Protein 1CT5 (pdb70)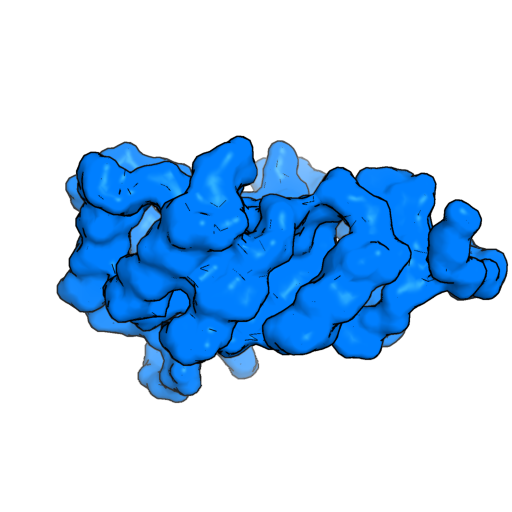

Secondary structure (DSSP, 8-state):
------HHHHHHHHHHHHHHHHHHHHHHHT---EEEEE-TTS-HHHHHHHHHHT--EEEE--HHHHHHHHHHS-TT-EEEE-S---GGGHHHHHH-TTEEEEEEE-SHHHHHHHHHHHHHH-TTSPPEEEEE-B--SSS--SSSB--HHHHHHHHHHHHSTT--SEEEEE-------HHHHHHHHHHHHHHHHH---PBP----SHHHHHHTT-SEEEESHHHH-

Organism: Saccharomyces cerevisiae (strain ATCC 204508 / S288c) (NCBI:txid559292)

Radius of gyration: 17.44 Å; Cα contacts (8 Å, |Δi|>4): 406; chains: 1; bounding box: 43×44×43 Å

CATH classification: 3.20.20.10

Foldseek 3Di:
DADDDDVVLLVQLVVLVVVVVVLCVVLLVVQVFAEAAEQEPNDLRSVRSVVVVPDAHYEYADLVVVLVSCVRHDVSRQYEHEYDDDLVCLLSLLQRQNPQEYEFAAAQSSLVSNQVSVCVRPVPGAAHEYAHEAELAVDDDPGHYDDPVGVLVNVVVQPDPSRPRHHYAAYYPCPPVSSLVSRVVVQVVNCVVPVDNHAAEAVVCNSVNSNSRHRYYYDYPSNSD

GO terms:
  GO:0030170 pyridoxal phosphate binding (F, IDA)
  GO:0042816 vitamin B6 metabolic process (P, IMP)
  GO:0005634 nucleus (C, EXP)
  GO:0005737 cytoplasm (C, EXP)

Structure (mmCIF, N/CA/C/O backbone):
data_1CT5
#
_entry.id   1CT5
#
_cell.length_a   49.052
_cell.length_b   65.823
_cell.length_c   93.052
_cell.angle_alpha   90.00
_cell.angle_beta   90.00
_cell.angle_gamma   90.00
#
_symmetry.space_group_name_H-M   'P 21 21 21'
#
loop_
_entity.id
_entity.type
_entity.pdbx_description
1 polymer 'PROTEIN (YEAST HYPOTHETICAL PROTEIN, SELENOMET)'
2 non-polymer "PYRIDOXAL-5'-PHOSPHATE"
3 water water
#
loop_
_atom_site.group_PDB
_atom_site.id
_atom_site.type_symbol
_atom_site.label_atom_id
_atom_site.label_alt_id
_atom_site.label_comp_id
_atom_site.label_asym_id
_atom_site.label_entity_id
_atom_site.label_seq_id
_atom_site.pdbx_PDB_ins_code
_atom_site.Cartn_x
_atom_site.Cartn_y
_atom_site.Cartn_z
_atom_site.occupancy
_atom_site.B_iso_or_equiv
_atom_site.auth_seq_id
_atom_site.auth_comp_id
_atom_site.auth_asym_id
_atom_site.auth_atom_id
_atom_site.pdbx_PDB_model_num
ATOM 1 N N . THR A 1 2 ? 37.130 22.705 -7.800 1.00 41.05 3 THR A N 1
ATOM 2 C CA . THR A 1 2 ? 36.660 21.283 -7.959 1.00 39.67 3 THR A CA 1
ATOM 3 C C . THR A 1 2 ? 35.554 20.973 -6.958 1.00 36.87 3 THR A C 1
ATOM 4 O O . THR A 1 2 ? 34.465 20.553 -7.373 1.00 39.25 3 THR A O 1
ATOM 8 N N . GLY A 1 3 ? 35.724 21.263 -5.694 1.00 34.38 4 GLY A N 1
ATOM 9 C CA . GLY A 1 3 ? 34.554 21.128 -4.772 1.00 30.88 4 GLY A CA 1
ATOM 10 C C . GLY A 1 3 ? 34.577 19.700 -4.223 1.00 27.34 4 GLY A C 1
ATOM 11 O O . GLY A 1 3 ? 35.376 18.874 -4.702 1.00 28.93 4 GLY A O 1
ATOM 12 N N . ILE A 1 4 ? 33.813 19.447 -3.195 1.00 22.33 5 ILE A N 1
ATOM 13 C CA . ILE A 1 4 ? 33.754 18.170 -2.516 1.00 21.27 5 ILE A CA 1
ATOM 14 C C . ILE A 1 4 ? 32.840 17.281 -3.374 1.00 21.83 5 ILE A C 1
ATOM 15 O O . ILE A 1 4 ? 31.762 17.728 -3.804 1.00 19.08 5 ILE A O 1
ATOM 20 N N . THR A 1 5 ? 33.325 16.096 -3.709 1.00 18.28 6 THR A N 1
ATOM 21 C CA . T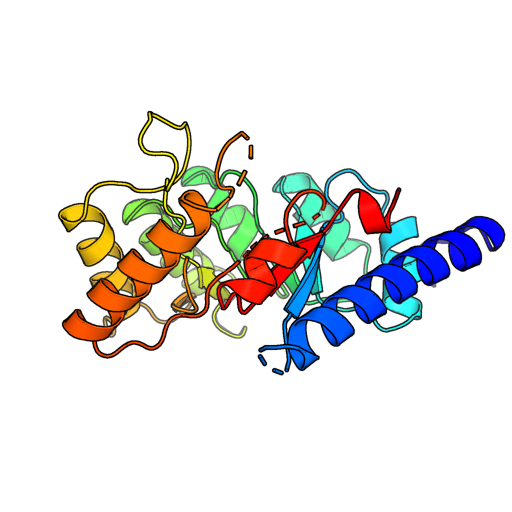HR A 1 5 ? 32.576 15.204 -4.603 1.00 15.75 6 THR A CA 1
ATOM 22 C C . THR A 1 5 ? 31.409 14.596 -3.883 1.00 15.63 6 THR A C 1
ATOM 23 O O . THR A 1 5 ? 31.567 14.245 -2.703 1.00 17.87 6 THR A O 1
ATOM 27 N N . TYR A 1 6 ? 30.276 14.419 -4.575 1.00 15.36 7 TYR A N 1
ATOM 28 C CA . TYR A 1 6 ? 29.114 13.858 -3.865 1.00 14.50 7 TYR A CA 1
ATOM 29 C C . TYR A 1 6 ? 28.284 12.956 -4.769 1.00 15.46 7 TYR A C 1
ATOM 30 O O . TYR A 1 6 ? 28.427 12.929 -5.964 1.00 17.30 7 TYR A O 1
ATOM 39 N N . ASP A 1 7 ? 27.477 12.128 -4.141 1.00 18.11 8 ASP A N 1
ATOM 40 C CA . ASP A 1 7 ? 26.698 11.082 -4.822 1.00 19.73 8 ASP A CA 1
ATOM 41 C C . ASP A 1 7 ? 25.463 11.695 -5.442 1.00 21.87 8 ASP A C 1
ATOM 42 O O . ASP A 1 7 ? 24.772 12.556 -4.881 1.00 17.93 8 ASP A O 1
ATOM 47 N N . GLU A 1 8 ? 25.070 11.305 -6.635 1.00 23.65 9 GLU A N 1
ATOM 48 C CA . GLU A 1 8 ? 23.943 11.996 -7.247 1.00 27.47 9 GLU A CA 1
ATOM 49 C C . GLU A 1 8 ? 22.623 11.558 -6.624 1.00 21.91 9 GLU A C 1
ATOM 50 O O . GLU A 1 8 ? 21.712 12.407 -6.493 1.00 21.71 9 GLU A O 1
ATOM 56 N N . ASP A 1 9 ? 22.384 10.275 -6.272 1.00 20.79 10 ASP A N 1
ATOM 57 C CA . ASP A 1 9 ? 21.123 9.959 -5.590 1.00 19.91 10 ASP A CA 1
ATOM 58 C C . ASP A 1 9 ? 21.044 10.774 -4.296 1.00 21.04 10 ASP A C 1
ATOM 59 O O . ASP A 1 9 ? 19.923 11.195 -3.966 1.00 20.30 10 ASP A O 1
ATOM 64 N N . ARG A 1 10 ? 22.162 10.914 -3.578 1.00 18.00 11 ARG A N 1
ATOM 65 C CA . ARG A 1 10 ? 22.125 11.786 -2.389 1.00 18.52 11 ARG A CA 1
ATOM 66 C C . ARG A 1 10 ? 21.798 13.230 -2.777 1.00 17.66 11 ARG A C 1
ATOM 67 O O . ARG A 1 10 ? 21.051 13.864 -2.036 1.00 17.03 11 ARG A O 1
ATOM 75 N N . LYS A 1 11 ? 22.377 13.713 -3.845 1.00 18.11 12 LYS A N 1
ATOM 76 C CA . LYS A 1 11 ? 22.083 15.058 -4.327 1.00 18.05 12 LYS A CA 1
ATOM 77 C C . LYS A 1 11 ? 20.567 15.239 -4.542 1.00 19.80 12 LYS A C 1
ATOM 78 O O . LYS A 1 11 ? 19.969 16.155 -4.008 1.00 18.10 12 LYS A O 1
ATOM 84 N N . THR A 1 12 ? 19.946 14.405 -5.348 1.00 17.05 13 THR A N 1
ATOM 85 C CA . THR A 1 12 ? 18.505 14.443 -5.626 1.00 20.95 13 THR A CA 1
ATOM 86 C C . THR A 1 12 ? 17.645 14.370 -4.374 1.00 19.34 13 THR A C 1
ATOM 87 O O . THR A 1 12 ? 16.715 15.154 -4.120 1.00 21.11 13 THR A O 1
ATOM 91 N N . GLN A 1 13 ? 18.003 13.456 -3.496 1.00 17.85 14 GLN A N 1
ATOM 92 C CA . GLN A 1 13 ? 17.283 13.287 -2.244 1.00 18.96 14 GLN A CA 1
ATOM 93 C C . GLN A 1 13 ? 17.379 14.513 -1.333 1.00 19.33 14 GLN A C 1
ATOM 94 O O . GLN A 1 13 ? 16.365 14.965 -0.794 1.00 16.76 14 GLN A O 1
ATOM 100 N N . LEU A 1 14 ? 18.591 15.044 -1.175 1.00 15.58 15 LEU A N 1
ATOM 101 C CA . LEU A 1 14 ? 18.749 16.161 -0.193 1.00 16.95 15 LEU A CA 1
ATOM 102 C C . LEU A 1 14 ? 18.135 17.448 -0.733 1.00 14.29 15 LEU A C 1
ATOM 103 O O . LEU A 1 14 ? 17.592 18.290 0.026 1.00 17.71 15 LEU A O 1
ATOM 108 N N . ILE A 1 15 ? 18.314 17.691 -2.012 1.00 13.75 16 ILE A N 1
ATOM 109 C CA . ILE A 1 15 ? 17.681 18.844 -2.686 1.00 16.04 16 ILE A CA 1
ATOM 110 C C . ILE A 1 15 ? 16.153 18.760 -2.518 1.00 18.55 16 ILE A C 1
ATOM 111 O O . ILE A 1 15 ? 15.483 19.724 -2.137 1.00 16.95 16 ILE A O 1
ATOM 116 N N . ALA A 1 16 ? 15.548 17.605 -2.759 1.00 17.89 17 ALA A N 1
ATOM 117 C CA . ALA A 1 16 ? 14.109 17.394 -2.596 1.00 20.44 17 ALA A CA 1
ATOM 118 C C . ALA A 1 16 ? 13.665 17.705 -1.163 1.00 20.20 17 ALA A C 1
ATOM 119 O O . ALA A 1 16 ? 12.623 18.359 -0.931 1.00 18.93 17 ALA A O 1
ATOM 121 N N . GLN A 1 17 ? 14.384 17.158 -0.181 1.00 17.54 18 GLN A N 1
ATOM 122 C CA . GLN A 1 17 ? 14.009 17.454 1.215 1.00 17.63 18 GLN A CA 1
ATOM 123 C C . GLN A 1 17 ? 14.117 18.945 1.551 1.00 18.32 18 GLN A C 1
ATOM 124 O O . GLN A 1 17 ? 13.214 19.493 2.201 1.00 16.28 18 GLN A O 1
ATOM 130 N N . TYR A 1 18 ? 15.235 19.574 1.106 1.00 15.06 19 TYR A N 1
ATOM 131 C CA . TYR A 1 18 ? 15.429 20.999 1.338 1.00 16.14 19 TYR A CA 1
ATOM 132 C C . TYR A 1 18 ? 14.317 21.845 0.672 1.00 15.94 19 TYR A C 1
ATOM 133 O O . TYR A 1 18 ? 13.710 22.668 1.352 1.00 15.82 19 TYR A O 1
ATOM 142 N N . GLU A 1 19 ? 13.972 21.569 -0.562 1.00 17.30 20 GLU A N 1
ATOM 143 C CA . GLU A 1 19 ? 12.873 22.292 -1.225 1.00 20.45 20 GLU A CA 1
ATOM 144 C C . GLU A 1 19 ? 11.532 22.084 -0.525 1.00 18.46 20 GLU A C 1
ATOM 145 O O . GLU A 1 19 ? 10.722 23.041 -0.410 1.00 16.66 20 GLU A O 1
ATOM 151 N N . SER A 1 20 ? 11.243 20.847 -0.106 1.00 17.06 21 SER A N 1
ATOM 152 C CA . SER A 1 20 ? 10.005 20.584 0.636 1.00 18.25 21 SER A CA 1
ATOM 153 C C . SER A 1 20 ? 9.928 21.432 1.902 1.00 19.13 21 SER A C 1
ATOM 154 O O . SER A 1 20 ? 8.888 22.070 2.232 1.00 18.68 21 SER A O 1
ATOM 157 N N . VAL A 1 21 ? 10.996 21.490 2.713 1.00 16.42 22 VAL A N 1
ATOM 158 C CA . VAL A 1 21 ? 10.991 22.443 3.844 1.00 14.05 22 VAL A CA 1
ATOM 159 C C . VAL A 1 21 ? 10.783 23.910 3.432 1.00 16.13 22 VAL A C 1
ATOM 160 O O . VAL A 1 21 ? 9.979 24.641 4.033 1.00 15.82 22 VAL A O 1
ATOM 164 N N . ARG A 1 22 ? 11.510 24.402 2.466 1.00 15.30 23 ARG A N 1
ATOM 165 C CA . ARG A 1 22 ? 11.391 25.778 2.022 1.00 19.80 23 ARG A CA 1
ATOM 166 C C . ARG A 1 22 ? 9.933 26.097 1.634 1.00 21.18 23 ARG A C 1
ATOM 167 O O . ARG A 1 22 ? 9.410 27.201 1.867 1.00 20.70 23 ARG A O 1
ATOM 175 N N . GLU A 1 23 ? 9.298 25.150 0.964 1.00 20.93 24 GLU A N 1
ATOM 176 C CA . GLU A 1 23 ? 7.920 25.330 0.521 1.00 23.95 24 GLU A CA 1
ATOM 177 C C . GLU A 1 23 ? 6.997 25.456 1.701 1.00 21.38 24 GLU A C 1
ATOM 178 O O . GLU A 1 23 ? 6.067 26.264 1.717 1.00 21.86 24 GLU A O 1
ATOM 184 N N . VAL A 1 24 ? 7.206 24.662 2.764 1.00 18.96 25 VAL A N 1
ATOM 185 C CA . VAL A 1 24 ? 6.391 24.761 3.953 1.00 18.96 25 VAL A CA 1
ATOM 186 C C . VAL A 1 24 ? 6.650 26.056 4.721 1.00 20.23 25 VAL A C 1
ATOM 187 O O . VAL A 1 24 ? 5.697 26.678 5.205 1.00 18.98 25 VAL A O 1
ATOM 191 N N . VAL A 1 25 ? 7.943 26.389 4.887 1.00 19.81 26 VAL A N 1
ATOM 192 C CA . VAL A 1 25 ? 8.230 27.712 5.531 1.00 19.34 26 VAL A CA 1
ATOM 193 C C . VAL A 1 25 ? 7.470 28.825 4.804 1.00 21.45 26 VAL A C 1
ATOM 194 O O . VAL A 1 25 ? 6.834 29.710 5.398 1.00 20.31 26 VAL A O 1
ATOM 198 N N . ASN A 1 26 ? 7.558 28.847 3.469 1.00 23.32 27 ASN A N 1
ATOM 199 C CA . ASN A 1 26 ? 6.890 29.854 2.646 1.00 26.49 27 ASN A CA 1
ATOM 200 C C . ASN A 1 26 ? 5.358 29.843 2.723 1.00 25.89 27 ASN A C 1
ATOM 201 O O . ASN A 1 26 ? 4.702 30.909 2.785 1.00 23.98 27 ASN A O 1
ATOM 206 N N . ALA A 1 27 ? 4.761 28.673 2.815 1.00 24.68 28 ALA A N 1
ATOM 207 C CA . ALA A 1 27 ? 3.302 28.570 2.928 1.00 26.96 28 ALA A CA 1
ATOM 208 C C . ALA A 1 27 ? 2.798 28.990 4.291 1.00 25.63 28 ALA A C 1
ATOM 209 O O . ALA A 1 27 ? 1.736 29.622 4.414 1.00 28.41 28 ALA A O 1
ATOM 211 N N . GLU A 1 28 ? 3.522 28.705 5.361 1.00 24.72 29 GLU A N 1
ATOM 212 C CA . GLU A 1 28 ? 3.224 29.158 6.706 1.00 23.01 29 GLU A CA 1
ATOM 213 C C . GLU A 1 28 ? 3.379 30.684 6.762 1.00 25.80 29 GLU A C 1
ATOM 214 O O . GLU A 1 28 ? 2.512 31.362 7.361 1.00 26.02 29 GLU A O 1
ATOM 220 N N . ALA A 1 29 ? 4.421 31.200 6.135 1.00 22.65 30 ALA A N 1
ATOM 221 C CA . ALA A 1 29 ? 4.702 32.633 6.137 1.00 27.76 30 ALA A CA 1
ATOM 222 C C . ALA A 1 29 ? 3.605 33.434 5.412 1.00 32.12 30 ALA A C 1
ATOM 223 O O . ALA A 1 29 ? 3.289 34.547 5.854 1.00 31.35 30 ALA A O 1
ATOM 225 N N . LYS A 1 30 ? 3.045 32.872 4.348 1.00 34.32 31 LYS A N 1
ATOM 226 C CA . LYS A 1 30 ? 1.917 33.471 3.667 1.00 39.24 31 LYS A CA 1
ATOM 227 C C . LYS A 1 30 ? 0.625 33.442 4.455 1.00 41.22 31 LYS A C 1
ATOM 228 O O . LYS A 1 30 ? -0.177 34.370 4.282 1.00 42.24 31 LYS A O 1
ATOM 234 N N . ASN A 1 31 ? 0.369 32.509 5.363 1.00 43.26 32 ASN A N 1
ATOM 235 C CA . ASN A 1 31 ? -0.925 32.425 6.032 1.00 46.48 32 ASN A CA 1
ATOM 236 C C . ASN A 1 31 ? -0.945 33.304 7.266 1.00 48.14 32 ASN A C 1
ATOM 237 O O . ASN A 1 31 ? -1.865 33.269 8.077 1.00 49.31 32 ASN A O 1
ATOM 242 N N . VAL A 1 32 ? 0.011 34.207 7.364 1.00 49.61 33 VAL A N 1
ATOM 243 C CA . VAL A 1 32 ? 0.276 34.986 8.557 1.00 51.47 33 VAL A CA 1
ATOM 244 C C . VAL A 1 32 ? 0.977 36.288 8.200 1.00 52.27 33 VAL A C 1
ATOM 245 O O . VAL A 1 32 ? 1.301 36.473 7.021 1.00 53.56 33 VAL A O 1
ATOM 249 N N . LYS A 1 40 ? 11.448 38.054 3.588 1.00 43.36 41 LYS A N 1
ATOM 250 C CA . LYS A 1 40 ? 11.082 36.668 3.816 1.00 42.35 41 LYS A CA 1
ATOM 251 C C . LYS A 1 40 ? 11.553 36.161 5.181 1.00 37.77 41 LYS A C 1
ATOM 252 O O . LYS A 1 40 ? 12.407 36.761 5.834 1.00 37.53 41 LYS A O 1
ATOM 258 N N . ILE A 1 41 ? 11.097 34.991 5.574 1.00 32.19 42 ILE A N 1
ATOM 259 C CA . ILE A 1 41 ? 11.719 34.268 6.673 1.00 27.23 42 ILE A CA 1
ATOM 260 C C . ILE A 1 41 ? 13.053 33.651 6.289 1.00 25.06 42 ILE A C 1
ATOM 261 O O . ILE A 1 41 ? 13.103 33.056 5.222 1.00 24.87 42 ILE A O 1
ATOM 266 N N . LEU A 1 42 ? 14.098 33.824 7.110 1.00 21.84 43 LEU A N 1
ATOM 267 C CA . LEU A 1 42 ? 15.363 33.137 6.804 1.00 19.96 43 LEU A CA 1
ATOM 268 C C . LEU A 1 42 ? 15.254 31.653 7.158 1.00 17.35 43 LEU A C 1
ATOM 269 O O . LEU A 1 42 ? 14.949 31.385 8.304 1.00 20.43 43 LEU A O 1
ATOM 274 N N . LEU A 1 43 ? 15.479 30.777 6.194 1.00 17.58 44 LEU A N 1
ATOM 275 C CA . LEU A 1 43 ? 15.651 29.346 6.471 1.00 18.32 44 LEU A CA 1
ATOM 276 C C . LEU A 1 43 ? 17.129 29.027 6.666 1.00 15.32 44 LEU A C 1
ATOM 277 O O . LEU A 1 43 ? 17.838 28.768 5.680 1.00 16.91 44 LEU A O 1
ATOM 282 N N . LEU A 1 44 ? 17.554 28.985 7.907 1.00 15.92 45 LEU A N 1
ATOM 283 C CA . LEU A 1 44 ? 18.966 28.710 8.207 1.00 16.13 45 LEU A CA 1
ATOM 284 C C . LEU A 1 44 ? 19.120 27.169 8.084 1.00 17.47 45 LEU A C 1
ATOM 285 O O . LEU A 1 44 ? 18.372 26.515 8.797 1.00 17.31 45 LEU A O 1
ATOM 290 N N . VAL A 1 45 ? 20.036 26.755 7.221 1.00 15.78 46 VAL A N 1
ATOM 291 C CA . VAL A 1 45 ? 20.249 25.291 7.050 1.00 15.73 46 VAL A CA 1
ATOM 292 C C . VAL A 1 45 ? 21.282 24.813 8.026 1.00 14.43 46 VAL A C 1
ATOM 293 O O . VAL A 1 45 ? 22.450 25.246 7.912 1.00 13.99 46 VAL A O 1
ATOM 297 N N . VAL A 1 46 ? 20.864 24.056 9.047 1.00 12.61 47 VAL A N 1
ATOM 298 C CA . VAL A 1 46 ? 21.756 23.682 10.128 1.00 14.72 47 VAL A CA 1
ATOM 299 C C . VAL A 1 46 ? 22.537 22.408 9.732 1.00 17.07 47 VAL A C 1
ATOM 300 O O . VAL A 1 46 ? 21.954 21.315 9.839 1.00 13.95 47 VAL A O 1
ATOM 304 N N . SER A 1 47 ? 23.825 22.516 9.459 1.00 15.13 48 SER A N 1
ATOM 305 C CA . SER A 1 47 ? 24.641 21.415 8.947 1.00 14.81 48 SER A CA 1
ATOM 306 C C . SER A 1 47 ? 25.611 20.843 9.962 1.00 14.86 48 SER A C 1
ATOM 307 O O . SER A 1 47 ? 26.448 19.965 9.652 1.00 14.62 48 SER A O 1
ATOM 310 N N . LYS A 1 48 ? 25.447 21.215 11.231 1.00 13.29 49 LYS A N 1
ATOM 311 C CA . LYS A 1 48 ? 26.281 20.699 12.298 1.00 15.88 49 LYS A CA 1
ATOM 312 C C . LYS A 1 48 ? 26.310 19.152 12.245 1.00 15.76 49 LYS A C 1
ATOM 313 O O . LYS A 1 48 ? 25.260 18.546 11.985 1.00 17.42 49 LYS A O 1
ATOM 319 N N . LEU A 1 49 ? 27.476 18.562 12.222 1.00 14.96 50 LEU A N 1
ATOM 320 C CA . LEU A 1 49 ? 27.790 17.130 12.188 1.00 17.78 50 LEU A CA 1
ATOM 321 C C . LEU A 1 49 ? 27.432 16.504 10.838 1.00 19.88 50 LEU A C 1
ATOM 322 O O . LEU A 1 49 ? 27.642 15.230 10.691 1.00 18.41 50 LEU A O 1
ATOM 327 N N . LYS A 1 50 ? 26.998 17.231 9.824 1.00 16.69 51 LYS A N 1
ATOM 328 C CA . LYS A 1 50 ? 26.796 16.703 8.476 1.00 17.81 51 LYS A CA 1
ATOM 329 C C . LYS A 1 50 ? 28.050 16.953 7.654 1.00 17.95 51 LYS A C 1
ATOM 330 O O . LYS A 1 50 ? 28.792 17.908 7.941 1.00 17.58 51 LYS A O 1
ATOM 336 N N . PRO A 1 51 ? 28.319 16.109 6.666 1.00 17.51 52 PRO A N 1
ATOM 337 C CA . PRO A 1 51 ? 29.589 16.113 5.967 1.00 16.92 52 PRO A CA 1
ATOM 338 C C . PRO A 1 51 ? 29.635 17.307 5.038 1.00 19.46 52 PRO A C 1
ATOM 339 O O . PRO A 1 51 ? 28.627 17.761 4.484 1.00 17.28 52 PRO A O 1
ATOM 343 N N . ALA A 1 52 ? 30.857 17.811 4.778 1.00 18.90 53 ALA A N 1
ATOM 344 C CA . ALA A 1 52 ? 31.031 18.892 3.810 1.00 16.66 53 ALA A CA 1
ATOM 345 C C . ALA A 1 52 ? 30.405 18.557 2.471 1.00 16.09 53 ALA A C 1
ATOM 346 O O . ALA A 1 52 ? 29.964 19.457 1.742 1.00 17.19 53 ALA A O 1
ATOM 348 N N . SER A 1 53 ? 30.430 17.275 2.034 1.00 14.30 54 SER A N 1
ATOM 349 C CA . SER A 1 53 ? 29.767 16.941 0.801 1.00 13.98 54 SER A CA 1
ATOM 350 C C . SER A 1 53 ? 28.264 17.330 0.805 1.00 13.99 54 SER A C 1
ATOM 351 O O . SER A 1 53 ? 27.775 17.696 -0.262 1.00 14.46 54 SER A O 1
ATOM 354 N N . ASP A 1 54 ? 27.547 17.108 1.901 1.00 14.61 55 ASP A N 1
ATOM 355 C CA . ASP A 1 54 ? 26.139 17.498 1.952 1.00 16.86 55 ASP A CA 1
ATOM 356 C C . ASP A 1 54 ? 25.988 19.033 1.809 1.00 15.82 55 ASP A C 1
ATOM 357 O O . ASP A 1 54 ? 25.081 19.522 1.165 1.00 14.56 55 ASP A O 1
ATOM 362 N N . ILE A 1 55 ? 26.862 19.785 2.465 1.00 15.69 56 ILE A N 1
ATOM 363 C CA . ILE A 1 55 ? 26.884 21.247 2.245 1.00 14.49 56 ILE A CA 1
ATOM 364 C C . ILE A 1 55 ? 27.161 21.607 0.825 1.00 15.90 56 ILE A C 1
ATOM 365 O O . ILE A 1 55 ? 26.504 22.521 0.293 1.00 14.42 56 ILE A O 1
ATOM 370 N N . GLN A 1 56 ? 28.151 20.950 0.193 1.00 15.43 57 GLN A N 1
ATOM 371 C CA . GLN A 1 56 ? 28.421 21.187 -1.209 1.00 16.40 57 GLN A CA 1
ATOM 372 C C . GLN A 1 56 ? 27.170 20.962 -2.050 1.00 15.89 57 GLN A C 1
ATOM 373 O O . GLN A 1 56 ? 26.946 21.785 -2.927 1.00 15.79 57 GLN A O 1
ATOM 379 N N . ILE A 1 57 ? 26.433 19.856 -1.836 1.00 15.10 58 ILE A N 1
ATOM 380 C CA . ILE A 1 57 ? 25.166 19.681 -2.632 1.00 12.94 58 ILE A CA 1
ATOM 381 C C . ILE A 1 57 ? 24.278 20.928 -2.595 1.00 13.68 58 ILE A C 1
ATOM 382 O O . ILE A 1 57 ? 23.872 21.518 -3.599 1.00 15.99 58 ILE A O 1
ATOM 387 N N . LEU A 1 58 ? 23.974 21.389 -1.399 1.00 14.06 59 LEU A N 1
ATOM 388 C CA . LEU A 1 58 ? 23.019 22.518 -1.244 1.00 16.71 59 LEU A CA 1
ATOM 389 C C . LEU A 1 58 ? 23.618 23.838 -1.714 1.00 18.24 59 LEU A C 1
ATOM 390 O O . LEU A 1 58 ? 22.927 24.708 -2.275 1.00 15.58 59 LEU A O 1
ATOM 395 N N . TYR A 1 59 ? 24.934 24.002 -1.526 1.00 16.97 60 TYR A N 1
ATOM 396 C CA . TYR A 1 59 ? 25.616 25.183 -2.062 1.00 19.44 60 TYR A CA 1
ATOM 397 C C . TYR A 1 59 ? 25.462 25.244 -3.571 1.00 19.28 60 TYR A C 1
ATOM 398 O O . TYR A 1 59 ? 25.043 26.284 -4.135 1.00 20.63 60 TYR A O 1
ATOM 407 N N . ASP A 1 60 ? 25.707 24.145 -4.252 1.00 17.99 61 ASP A N 1
ATOM 408 C CA . ASP A 1 60 ? 25.559 24.074 -5.696 1.00 18.65 61 ASP A CA 1
ATOM 409 C C . ASP A 1 60 ? 24.114 24.391 -6.098 1.00 19.82 61 ASP A C 1
ATOM 410 O O . ASP A 1 60 ? 23.911 24.943 -7.171 1.00 21.09 61 ASP A O 1
ATOM 415 N N . HIS A 1 61 ? 23.161 24.042 -5.254 1.00 18.30 62 HIS A N 1
ATOM 416 C CA . HIS A 1 61 ? 21.752 24.290 -5.534 1.00 19.68 62 HIS A CA 1
ATOM 417 C C . HIS A 1 61 ? 21.415 25.762 -5.299 1.00 21.17 62 HIS A C 1
ATOM 418 O O . HIS A 1 61 ? 20.347 26.208 -5.678 1.00 18.72 62 HIS A O 1
ATOM 425 N N . GLY A 1 62 ? 22.236 26.508 -4.551 1.00 23.11 63 GLY A N 1
ATOM 426 C CA . GLY A 1 62 ? 22.045 27.941 -4.373 1.00 21.70 63 GLY A CA 1
ATOM 427 C C . GLY A 1 62 ? 21.928 28.387 -2.924 1.00 23.47 63 GLY A C 1
ATOM 428 O O . GLY A 1 62 ? 21.857 29.609 -2.641 1.00 19.77 63 GLY A O 1
ATOM 429 N N . VAL A 1 63 ? 21.958 27.476 -1.959 1.00 19.91 64 VAL A N 1
ATOM 430 C CA . VAL A 1 63 ? 21.927 27.824 -0.545 1.00 18.65 64 VAL A CA 1
ATOM 431 C C . VAL A 1 63 ? 23.246 28.460 -0.109 1.00 20.23 64 VAL A C 1
ATOM 432 O O . VAL A 1 63 ? 24.320 28.040 -0.546 1.00 18.65 64 VAL A O 1
ATOM 436 N N . ARG A 1 64 ? 23.156 29.484 0.750 1.00 20.34 65 ARG A N 1
ATOM 437 C CA . ARG A 1 64 ? 24.354 30.178 1.237 1.00 20.48 65 ARG A CA 1
ATOM 438 C C . ARG A 1 64 ? 24.412 30.279 2.751 1.00 18.56 65 ARG A C 1
ATOM 439 O O . ARG A 1 64 ? 25.530 30.493 3.252 1.00 17.05 65 ARG A O 1
ATOM 447 N N . GLU A 1 65 ? 23.285 30.193 3.500 1.00 15.90 66 GLU A N 1
ATOM 448 C CA . GLU A 1 65 ? 23.367 30.427 4.937 1.00 16.37 66 GLU A CA 1
ATOM 449 C C . GLU A 1 65 ? 23.260 29.096 5.685 1.00 18.28 66 GLU A C 1
ATOM 450 O O . GLU A 1 65 ? 22.209 28.441 5.615 1.00 18.22 66 GLU A O 1
ATOM 456 N N . PHE A 1 66 ? 24.373 28.709 6.301 1.00 17.50 67 PHE A N 1
ATOM 457 C CA . PHE A 1 66 ? 24.534 27.438 6.980 1.00 17.30 67 PHE A CA 1
ATOM 458 C C . PHE A 1 66 ? 24.879 27.628 8.440 1.00 16.31 67 PHE A C 1
ATOM 459 O O . PHE A 1 66 ? 25.695 28.476 8.853 1.00 17.84 67 PHE A O 1
ATOM 467 N N . GLY A 1 67 ? 24.260 26.844 9.317 1.00 13.67 68 GLY A N 1
ATOM 468 C CA . GLY A 1 67 ? 24.491 26.974 10.777 1.00 11.74 68 GLY A CA 1
ATOM 469 C C . GLY A 1 67 ? 25.340 25.813 11.312 1.00 15.62 68 GLY A C 1
ATOM 470 O O . GLY A 1 67 ? 25.102 24.628 10.979 1.00 13.64 68 GLY A O 1
ATOM 471 N N . GLU A 1 68 ? 26.348 26.107 12.112 1.00 14.08 69 GLU A N 1
ATOM 472 C CA . GLU A 1 68 ? 27.272 25.117 12.701 1.00 14.38 69 GLU A CA 1
ATOM 473 C C . GLU A 1 68 ? 27.387 25.385 14.179 1.00 15.31 69 GLU A C 1
ATOM 474 O O . GLU A 1 68 ? 27.178 26.525 14.651 1.00 16.23 69 GLU A O 1
ATOM 480 N N . ASN A 1 69 ? 27.656 24.368 14.980 1.00 16.82 70 ASN A N 1
ATOM 481 C CA . ASN A 1 69 ? 27.632 24.442 16.421 1.00 17.94 70 ASN A CA 1
ATOM 482 C C . ASN A 1 69 ? 28.966 24.235 17.120 1.00 17.85 70 ASN A C 1
ATOM 483 O O . ASN A 1 69 ? 29.114 24.488 18.333 1.00 17.08 70 ASN A O 1
ATOM 488 N N . TYR A 1 70 ? 29.958 23.728 16.411 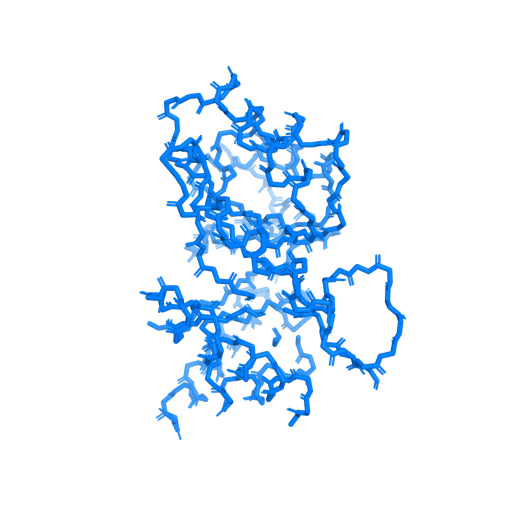1.00 16.91 71 TYR A N 1
ATOM 489 C CA . TYR A 1 70 ? 31.237 23.375 17.040 1.00 16.11 71 TYR A CA 1
ATOM 490 C C . TYR A 1 70 ? 32.363 24.181 16.414 1.00 15.12 71 TYR A C 1
ATOM 491 O O . TYR A 1 70 ? 32.453 24.256 15.177 1.00 14.22 71 TYR A O 1
ATOM 500 N N . VAL A 1 71 ? 33.197 24.836 17.222 1.00 16.03 72 VAL A N 1
ATOM 501 C CA . VAL A 1 71 ? 34.125 25.801 16.620 1.00 18.21 72 VAL A CA 1
ATOM 502 C C . VAL A 1 71 ? 35.118 25.228 15.635 1.00 17.25 72 VAL A C 1
ATOM 503 O O . VAL A 1 71 ? 35.305 25.733 14.542 1.00 16.04 72 VAL A O 1
ATOM 507 N N . GLN A 1 72 ? 35.883 24.178 16.012 1.00 18.89 73 GLN A N 1
ATOM 508 C CA . GLN A 1 72 ? 36.855 23.613 15.070 1.00 21.37 73 GLN A CA 1
ATOM 509 C C . GLN A 1 72 ? 36.176 23.051 13.825 1.00 18.07 73 GLN A C 1
ATOM 510 O O . GLN A 1 72 ? 36.660 23.196 12.701 1.00 16.36 73 GLN A O 1
ATOM 516 N N . GLU A 1 73 ? 34.999 22.438 14.053 1.00 17.46 74 GLU A N 1
ATOM 517 C CA . GLU A 1 73 ? 34.293 21.871 12.877 1.00 16.24 74 GLU A CA 1
ATOM 518 C C . GLU A 1 73 ? 33.954 22.975 11.887 1.00 15.78 74 GLU A C 1
ATOM 519 O O . GLU A 1 73 ? 34.105 22.839 10.689 1.00 14.17 74 GLU A O 1
ATOM 525 N N . LEU A 1 74 ? 33.521 24.131 12.395 1.00 15.78 75 LEU A N 1
ATOM 526 C CA . LEU A 1 74 ? 33.193 25.222 11.449 1.00 15.83 75 LEU A CA 1
ATOM 527 C C . LEU A 1 74 ? 34.455 25.721 10.757 1.00 15.66 75 LEU A C 1
ATOM 528 O O . LEU A 1 74 ? 34.498 26.012 9.560 1.00 16.58 75 LEU A O 1
ATOM 533 N N . ILE A 1 75 ? 35.508 25.973 11.531 1.00 16.16 76 ILE A N 1
ATOM 534 C CA . ILE A 1 75 ? 36.741 26.530 10.931 1.00 17.42 76 ILE A CA 1
ATOM 535 C C . ILE A 1 75 ? 37.249 25.650 9.795 1.00 17.90 76 ILE A C 1
ATOM 536 O O . ILE A 1 75 ? 37.647 26.088 8.692 1.00 19.81 76 ILE A O 1
ATOM 541 N N . GLU A 1 76 ? 37.333 24.333 10.027 1.00 17.18 77 GLU A N 1
ATOM 542 C CA . GLU A 1 76 ? 37.719 23.430 8.915 1.00 17.78 77 GLU A CA 1
ATOM 543 C C . GLU A 1 76 ? 36.764 23.444 7.754 1.00 15.64 77 GLU A C 1
ATOM 544 O O . GLU A 1 76 ? 37.212 23.463 6.585 1.00 15.78 77 GLU A O 1
ATOM 550 N N . LYS A 1 77 ? 35.437 23.438 8.002 1.00 13.45 78 LYS A N 1
ATOM 551 C CA . LYS A 1 77 ? 34.483 23.440 6.881 1.00 14.86 78 LYS A CA 1
ATOM 552 C C . LYS A 1 77 ? 34.671 24.732 6.079 1.00 15.07 78 LYS A C 1
ATOM 553 O O . LYS A 1 77 ? 34.597 24.665 4.854 1.00 13.57 78 LYS A O 1
ATOM 559 N N . ALA A 1 78 ? 34.920 25.825 6.825 1.00 14.70 79 ALA A N 1
ATOM 560 C CA . ALA A 1 78 ? 35.008 27.112 6.067 1.00 15.38 79 ALA A CA 1
ATOM 561 C C . ALA A 1 78 ? 36.154 27.106 5.080 1.00 17.86 79 ALA A C 1
ATOM 562 O O . ALA A 1 78 ? 36.169 27.752 4.018 1.00 18.49 79 ALA A O 1
ATOM 564 N N . LYS A 1 79 ? 37.241 26.429 5.421 1.00 20.98 80 LYS A N 1
ATOM 565 C CA . LYS A 1 79 ? 38.398 26.289 4.524 1.00 22.47 80 LYS A CA 1
ATOM 566 C C . LYS A 1 79 ? 38.093 25.397 3.328 1.00 24.30 80 LYS A C 1
ATOM 567 O O . LYS A 1 79 ? 38.523 25.716 2.209 1.00 23.93 80 LYS A O 1
ATOM 573 N N . LEU A 1 80 ? 37.350 24.304 3.577 1.00 23.43 81 LEU A N 1
ATOM 574 C CA . LEU A 1 80 ? 37.046 23.351 2.505 1.00 24.55 81 LEU A CA 1
ATOM 575 C C . LEU A 1 80 ? 36.071 23.908 1.470 1.00 24.08 81 LEU A C 1
ATOM 576 O O . LEU A 1 80 ? 36.083 23.475 0.321 1.00 24.40 81 LEU A O 1
ATOM 581 N N . LEU A 1 81 ? 35.182 24.826 1.863 1.00 22.50 82 LEU A N 1
ATOM 582 C CA . LEU A 1 81 ? 34.013 25.174 1.026 1.00 20.33 82 LEU A CA 1
ATOM 583 C C . LEU A 1 81 ? 34.113 26.624 0.543 1.00 21.34 82 LEU A C 1
ATOM 584 O O . LEU A 1 81 ? 34.907 27.405 1.037 1.00 19.83 82 LEU A O 1
ATOM 589 N N . PRO A 1 82 ? 33.229 27.103 -0.323 1.00 21.67 83 PRO A N 1
ATOM 590 C CA . PRO A 1 82 ? 33.400 28.390 -0.981 1.00 23.29 83 PR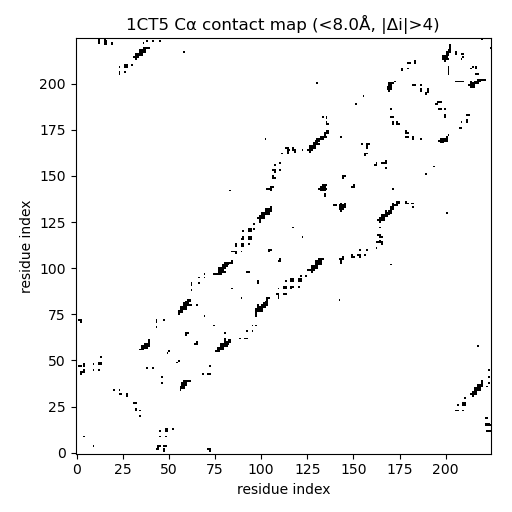O A CA 1
ATOM 591 C C . PRO A 1 82 ? 33.328 29.534 0.023 1.00 23.29 83 PRO A C 1
ATOM 592 O O . PRO A 1 82 ? 32.623 29.524 1.049 1.00 19.86 83 PRO A O 1
ATOM 596 N N . ASP A 1 83 ? 34.047 30.607 -0.343 1.00 23.13 84 ASP A N 1
ATOM 597 C CA . ASP A 1 83 ? 34.184 31.695 0.639 1.00 27.21 84 ASP A CA 1
ATOM 598 C C . ASP A 1 83 ? 32.993 32.646 0.649 1.00 23.94 84 ASP A C 1
ATOM 599 O O . ASP A 1 83 ? 32.964 33.567 1.457 1.00 23.63 84 ASP A O 1
ATOM 604 N N . ASP A 1 84 ? 32.009 32.504 -0.191 1.00 21.89 85 ASP A N 1
ATOM 605 C CA . ASP A 1 84 ? 30.796 33.314 -0.125 1.00 23.30 85 ASP A CA 1
ATOM 606 C C . ASP A 1 84 ? 29.656 32.592 0.614 1.00 21.77 85 ASP A C 1
ATOM 607 O O . ASP A 1 84 ? 28.546 33.106 0.677 1.00 21.13 85 ASP A O 1
ATOM 612 N N . ILE A 1 85 ? 29.913 31.428 1.225 1.00 17.91 86 ILE A N 1
ATOM 613 C CA . ILE A 1 85 ? 29.035 30.955 2.300 1.00 15.73 86 ILE A CA 1
ATOM 614 C C . ILE A 1 85 ? 28.923 31.997 3.413 1.00 17.36 86 ILE A C 1
ATOM 615 O O . ILE A 1 85 ? 29.924 32.567 3.837 1.00 16.75 86 ILE A O 1
ATOM 620 N N . LYS A 1 86 ? 27.684 32.236 3.863 1.00 16.81 87 LYS A N 1
ATOM 621 C CA . LYS A 1 86 ? 27.491 32.971 5.104 1.00 17.87 87 LYS A CA 1
ATOM 622 C C . LYS A 1 86 ? 27.320 32.044 6.299 1.00 17.06 87 LYS A C 1
ATOM 623 O O . LYS A 1 86 ? 26.182 31.633 6.573 1.00 15.19 87 LYS A O 1
ATOM 629 N N . TRP A 1 87 ? 28.374 31.786 7.064 1.00 15.45 88 TRP A N 1
ATOM 630 C CA . TRP A 1 87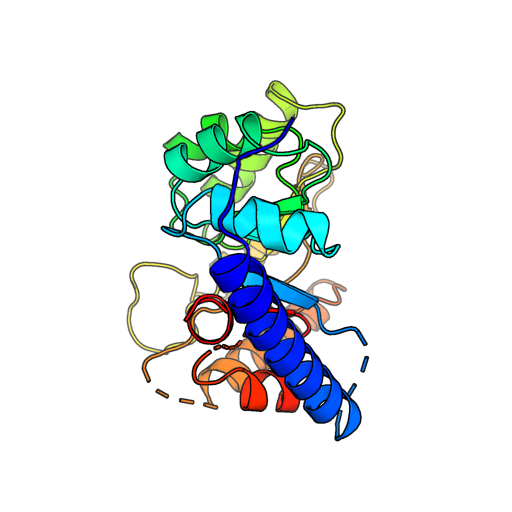 ? 28.282 30.907 8.200 1.00 15.49 88 TRP A CA 1
ATOM 631 C C . TRP A 1 87 ? 27.586 31.599 9.373 1.00 16.36 88 TRP A C 1
ATOM 632 O O . TRP A 1 87 ? 27.928 32.746 9.703 1.00 15.70 88 TRP A O 1
ATOM 643 N N . HIS A 1 88 ? 26.714 30.869 10.066 1.00 13.07 89 HIS A N 1
ATOM 644 C CA . HIS A 1 88 ? 26.184 31.249 11.352 1.00 15.23 89 HIS A CA 1
ATOM 645 C C . HIS A 1 88 ? 26.741 30.324 12.438 1.00 17.84 89 HIS A C 1
ATOM 646 O O . HIS A 1 88 ? 26.565 29.079 12.309 1.00 17.36 89 HIS A O 1
ATOM 653 N N . PHE A 1 89 ? 27.308 30.878 13.491 1.00 15.92 90 PHE A N 1
ATOM 654 C CA . PHE A 1 89 ? 27.700 30.037 14.634 1.00 17.10 90 PHE A CA 1
ATOM 655 C C . PHE A 1 89 ? 26.555 30.058 15.633 1.00 17.77 90 PHE A C 1
ATOM 656 O O . PHE A 1 89 ? 26.139 31.122 16.116 1.00 15.93 90 PHE A O 1
ATOM 664 N N . ILE A 1 90 ? 25.965 28.892 15.909 1.00 16.34 91 ILE A N 1
ATOM 665 C CA . ILE A 1 90 ? 24.774 28.737 16.726 1.00 14.92 91 ILE A CA 1
ATOM 666 C C . ILE A 1 90 ? 25.012 27.757 17.870 1.00 17.08 91 ILE A C 1
ATOM 667 O O . ILE A 1 90 ? 23.999 27.432 18.501 1.00 15.62 91 ILE A O 1
ATOM 672 N N . GLY A 1 91 ? 26.264 27.473 18.247 1.00 15.51 92 GLY A N 1
ATOM 673 C CA . GLY A 1 91 ? 26.395 26.555 19.404 1.00 19.05 92 GLY A CA 1
ATOM 674 C C . GLY A 1 91 ? 26.938 27.250 20.631 1.00 21.17 92 GLY A C 1
ATOM 675 O O . GLY A 1 91 ? 26.892 28.492 20.679 1.00 22.14 92 GLY A O 1
ATOM 676 N N . GLY A 1 92 ? 27.413 26.517 21.609 1.00 20.67 93 GLY A N 1
ATOM 677 C CA . GLY A 1 92 ? 27.911 27.026 22.884 1.00 22.20 93 GLY A CA 1
ATOM 678 C C . GLY A 1 92 ? 29.155 27.868 22.574 1.00 23.17 93 GLY A C 1
ATOM 679 O O . GLY A 1 92 ? 30.128 27.441 21.994 1.00 22.57 93 GLY A O 1
ATOM 680 N N . LEU A 1 93 ? 29.166 29.122 22.989 1.00 26.31 94 LEU A N 1
ATOM 681 C CA . LEU A 1 93 ? 30.252 30.069 22.724 1.00 27.34 94 LEU A CA 1
ATOM 682 C C . LEU A 1 93 ? 31.037 30.286 24.027 1.00 27.53 94 LEU A C 1
ATOM 683 O O . LEU A 1 93 ? 30.444 30.622 25.051 1.00 26.48 94 LEU A O 1
ATOM 688 N N . GLN A 1 94 ? 32.312 29.999 23.989 1.00 29.43 95 GLN A N 1
ATOM 689 C CA . GLN A 1 94 ? 33.197 30.102 25.151 1.00 32.16 95 GLN A CA 1
ATOM 690 C C . GLN A 1 94 ? 34.042 31.363 24.908 1.00 29.47 95 GLN A C 1
ATOM 691 O O . GLN A 1 94 ? 34.512 31.603 23.796 1.00 25.25 95 GLN A O 1
ATOM 697 N N . THR A 1 95 ? 34.181 32.183 25.937 1.00 30.46 96 THR A N 1
ATOM 698 C CA . THR A 1 95 ? 35.004 33.383 25.833 1.00 31.14 96 THR A CA 1
ATOM 699 C C . THR A 1 95 ? 36.367 33.108 25.259 1.00 30.40 96 THR A C 1
ATOM 700 O O . THR A 1 95 ? 36.812 33.763 24.323 1.00 28.54 96 THR A O 1
ATOM 704 N N . ASN A 1 96 ? 37.035 32.025 25.698 1.00 32.32 97 ASN A N 1
ATOM 705 C CA . ASN A 1 96 ? 38.332 31.675 25.129 1.00 33.54 97 ASN A CA 1
ATOM 706 C C . ASN A 1 96 ? 38.282 31.136 23.714 1.00 33.63 97 ASN A C 1
ATOM 707 O O . ASN A 1 96 ? 39.375 30.882 23.178 1.00 33.85 97 ASN A O 1
ATOM 712 N N . LYS A 1 97 ? 37.156 31.000 23.027 1.00 31.09 98 LYS A N 1
ATOM 713 C CA . LYS A 1 97 ? 37.112 30.603 21.640 1.00 30.15 98 LYS A CA 1
ATOM 714 C C . LYS A 1 97 ? 36.694 31.703 20.689 1.00 30.58 98 LYS A C 1
ATOM 715 O O . LYS A 1 97 ? 36.756 31.553 19.455 1.00 29.04 98 LYS A O 1
ATOM 721 N N . CYS A 1 98 ? 36.334 32.876 21.225 1.00 27.90 99 CYS A N 1
ATOM 722 C CA . CYS A 1 98 ? 36.031 34.017 20.354 1.00 28.24 99 CYS A CA 1
ATOM 723 C C . CYS A 1 98 ? 37.163 34.374 19.433 1.00 29.15 99 CYS A C 1
ATOM 724 O O . CYS A 1 98 ? 36.898 34.782 18.306 1.00 32.43 99 CYS A O 1
ATOM 727 N N . LYS A 1 99 ? 38.409 34.246 19.858 1.00 32.68 100 LYS A N 1
ATOM 728 C CA . LYS A 1 99 ? 39.525 34.599 18.977 1.00 34.07 100 LYS A CA 1
ATOM 729 C C . LYS A 1 99 ? 39.597 33.673 17.773 1.00 33.22 100 LYS A C 1
ATOM 730 O O . LYS A 1 99 ? 39.791 34.155 16.652 1.00 33.43 100 LYS A O 1
ATOM 736 N N . ASP A 1 100 ? 39.461 32.365 17.969 1.00 31.08 101 ASP A N 1
ATOM 737 C CA . ASP A 1 100 ? 39.475 31.406 16.840 1.00 29.48 101 ASP A CA 1
ATOM 738 C C . ASP A 1 100 ? 38.345 31.677 15.865 1.00 26.24 101 ASP A C 1
ATOM 739 O O . ASP A 1 100 ? 38.476 31.805 14.661 1.00 26.40 101 ASP A O 1
ATOM 744 N N . LEU A 1 101 ? 37.116 31.836 16.398 1.00 25.70 102 LEU A N 1
ATOM 745 C CA . LEU A 1 101 ? 35.980 32.206 15.552 1.00 24.47 102 LEU A CA 1
ATOM 746 C C . LEU A 1 101 ? 36.139 33.520 14.822 1.00 24.04 102 LEU A C 1
ATOM 747 O O . LEU A 1 101 ? 35.831 33.646 13.617 1.00 22.22 102 LEU A O 1
ATOM 752 N N . ALA A 1 102 ? 36.687 34.533 15.494 1.00 22.71 103 ALA A N 1
ATOM 753 C CA . ALA A 1 102 ? 36.776 35.850 14.809 1.00 24.05 103 ALA A CA 1
ATOM 754 C C . ALA A 1 102 ? 37.765 35.812 13.668 1.00 24.42 103 ALA A C 1
ATOM 755 O O . ALA A 1 102 ? 37.638 36.637 12.757 1.00 27.49 103 ALA A O 1
ATOM 757 N N . LYS A 1 103 ? 38.668 34.852 13.555 1.00 25.42 104 LYS A N 1
ATOM 758 C CA . LYS A 1 103 ? 39.503 34.679 12.379 1.00 27.61 104 LYS A CA 1
ATOM 759 C C . LYS A 1 103 ? 38.833 34.258 11.096 1.00 25.97 104 LYS A C 1
ATOM 760 O O . LYS A 1 103 ? 39.274 34.573 9.982 1.00 23.04 104 LYS A O 1
ATOM 766 N N . VAL A 1 104 ? 37.668 33.597 11.159 1.00 23.68 105 VAL A N 1
ATOM 767 C CA . VAL A 1 104 ? 37.003 33.166 9.911 1.00 22.12 105 VAL A CA 1
ATOM 768 C C . VAL A 1 104 ? 36.400 34.361 9.224 1.00 23.37 105 VAL A C 1
ATOM 769 O O . VAL A 1 104 ? 35.480 35.034 9.742 1.00 23.68 105 VAL A O 1
ATOM 773 N N . PRO A 1 105 ? 36.931 34.734 8.068 1.00 25.45 106 PRO A N 1
ATOM 774 C CA . PRO A 1 105 ? 36.414 35.853 7.296 1.00 25.33 106 PRO A CA 1
ATOM 775 C C . PRO A 1 105 ? 34.915 35.877 7.058 1.00 25.96 106 PRO A C 1
ATOM 776 O O . PRO A 1 105 ? 34.205 36.857 7.367 1.00 25.14 106 PRO A O 1
ATOM 780 N N . ASN A 1 106 ? 34.400 34.730 6.546 1.00 23.00 107 ASN A N 1
ATOM 781 C CA . ASN A 1 106 ? 32.974 34.716 6.195 1.00 20.75 107 ASN A CA 1
ATOM 782 C C . ASN A 1 106 ? 32.145 34.200 7.363 1.00 20.32 107 ASN A C 1
ATOM 783 O O . ASN A 1 106 ? 31.092 33.571 7.137 1.00 22.36 107 ASN A O 1
ATOM 788 N N . LEU A 1 107 ? 32.543 34.451 8.598 1.00 17.69 108 LEU A N 1
ATOM 789 C CA . LEU A 1 107 ? 31.676 34.314 9.743 1.00 19.36 108 LEU A CA 1
ATOM 790 C C . LEU A 1 107 ? 30.672 35.475 9.758 1.00 21.69 108 LEU A C 1
ATOM 791 O O . LEU A 1 107 ? 30.959 36.602 10.183 1.00 20.33 108 LEU A O 1
ATOM 796 N N . TYR A 1 108 ? 29.485 35.170 9.229 1.00 18.91 109 TYR A N 1
ATOM 797 C CA . TYR A 1 108 ? 28.463 36.144 8.945 1.00 19.46 109 TYR A CA 1
ATOM 798 C C . TYR A 1 108 ? 27.669 36.470 10.214 1.00 19.72 109 TYR A C 1
ATOM 799 O O . TYR A 1 108 ? 27.250 37.620 10.358 1.00 18.41 109 TYR A O 1
ATOM 808 N N . SER A 1 109 ? 27.478 35.481 11.079 1.00 16.86 110 SER A N 1
ATOM 809 C CA . SER A 1 109 ? 26.596 35.648 12.222 1.00 15.18 110 SER A CA 1
ATOM 810 C C . SER A 1 109 ? 26.966 34.752 13.381 1.00 18.36 110 SER A C 1
ATOM 811 O O . SER A 1 109 ? 27.456 33.585 13.238 1.00 17.05 110 SER A O 1
ATOM 814 N N . VAL A 1 110 ? 26.867 35.268 14.602 1.00 17.05 111 VAL A N 1
ATOM 815 C CA . VAL A 1 110 ? 26.902 34.447 15.792 1.00 17.92 111 VAL A CA 1
ATOM 816 C C . VAL A 1 110 ? 25.640 34.707 16.608 1.00 17.91 111 VAL A C 1
ATOM 817 O O . VAL A 1 110 ? 25.276 35.788 17.066 1.00 17.22 111 VAL A O 1
ATOM 821 N N . GLU A 1 111 ? 24.928 33.599 16.906 1.00 17.29 112 GLU A N 1
ATOM 822 C CA . GLU A 1 111 ? 23.586 33.761 17.466 1.00 18.60 112 GLU A CA 1
ATOM 823 C C . GLU A 1 111 ? 23.579 33.412 18.926 1.00 18.71 112 GLU A C 1
ATOM 824 O O . GLU A 1 111 ? 22.468 33.375 19.469 1.00 19.62 112 GLU A O 1
ATOM 830 N N . THR A 1 112 ? 24.719 33.177 19.578 1.00 16.11 113 THR A N 1
ATOM 831 C CA . THR A 1 112 ? 24.683 32.651 20.934 1.00 17.98 113 THR A CA 1
ATOM 832 C C . THR A 1 112 ? 25.454 33.551 21.915 1.00 19.76 113 THR A C 1
ATOM 833 O O . THR A 1 112 ? 26.087 33.097 22.863 1.00 17.63 113 THR A O 1
ATOM 837 N N . ILE A 1 113 ? 25.379 34.879 21.703 1.00 18.45 114 ILE A N 1
ATOM 838 C CA . ILE A 1 113 ? 25.925 35.830 22.678 1.00 17.18 114 ILE A CA 1
ATOM 839 C C . ILE A 1 113 ? 25.071 35.788 23.921 1.00 17.75 114 ILE A C 1
ATOM 840 O O . ILE A 1 113 ? 23.909 36.240 23.944 1.00 17.71 114 ILE A O 1
ATOM 845 N N . ASP A 1 114 ? 25.606 35.237 25.012 1.00 19.37 115 ASP A N 1
ATOM 846 C CA . ASP A 1 114 ? 24.827 35.174 26.233 1.00 21.44 115 ASP A CA 1
ATOM 847 C C . ASP A 1 114 ? 25.575 35.789 27.417 1.00 22.17 115 ASP A C 1
ATOM 848 O O . ASP A 1 114 ? 25.199 35.570 28.562 1.00 20.25 115 ASP A O 1
ATOM 853 N N . SER A 1 115 ? 26.475 36.738 27.142 1.00 21.26 116 SER A N 1
ATOM 854 C CA . SER A 1 115 ? 27.085 37.464 28.273 1.00 21.99 116 SER A CA 1
ATOM 855 C C . SER A 1 115 ? 27.743 38.738 27.738 1.00 21.01 116 SER A C 1
ATOM 856 O O . SER A 1 115 ? 28.049 38.820 26.552 1.00 19.48 116 SER A O 1
ATOM 859 N N . LEU A 1 116 ? 27.927 39.726 28.634 1.00 21.41 117 LEU A N 1
ATOM 860 C CA . LEU A 1 116 ? 28.668 40.921 28.182 1.00 22.29 117 LEU A CA 1
ATOM 861 C C . LEU A 1 116 ? 30.132 40.627 27.881 1.00 22.84 117 LEU A C 1
ATOM 862 O O . LEU A 1 116 ? 30.733 41.145 26.933 1.00 21.81 117 LEU A O 1
ATOM 867 N N . LYS A 1 117 ? 30.785 39.822 28.720 1.00 24.29 118 LYS A N 1
ATOM 868 C CA . LYS A 1 117 ? 32.166 39.432 28.436 1.00 26.43 118 LYS A CA 1
ATOM 869 C C . LYS A 1 117 ? 32.363 38.780 27.072 1.00 25.37 118 LYS A C 1
ATOM 870 O O . LYS A 1 117 ? 33.368 39.062 26.380 1.00 22.63 118 LYS A O 1
ATOM 876 N N . LYS A 1 118 ? 31.371 37.957 26.639 1.00 22.47 119 LYS A N 1
ATOM 877 C CA . LYS A 1 118 ? 31.517 37.352 25.299 1.00 21.67 119 LYS A CA 1
ATOM 878 C C . LYS A 1 118 ? 31.367 38.385 24.209 1.00 20.23 119 LYS A C 1
ATOM 879 O O . LYS A 1 118 ? 32.026 38.376 23.159 1.00 20.47 119 LYS A O 1
ATOM 885 N N . ALA A 1 119 ? 30.356 39.276 24.370 1.00 19.29 120 ALA A N 1
ATOM 886 C CA . ALA A 1 119 ? 30.173 40.295 23.332 1.00 22.27 120 ALA A CA 1
ATOM 887 C C . ALA A 1 119 ? 31.489 41.096 23.201 1.00 21.28 120 ALA A C 1
ATOM 888 O O . ALA A 1 119 ? 31.923 41.300 22.086 1.00 21.90 120 ALA A O 1
ATOM 890 N N . LYS A 1 120 ? 32.015 41.578 24.332 1.00 22.97 121 LYS A N 1
ATOM 891 C CA . LYS A 1 120 ? 33.261 42.345 24.344 1.00 23.81 121 LYS A CA 1
ATOM 892 C C . LYS A 1 120 ? 34.446 41.594 23.767 1.00 21.39 121 LYS A C 1
ATOM 893 O O . LYS A 1 120 ? 35.210 42.086 22.935 1.00 22.23 121 LYS A O 1
ATOM 899 N N . LYS A 1 121 ? 34.596 40.348 24.167 1.00 23.65 122 LYS A N 1
ATOM 900 C CA . LYS A 1 121 ? 35.711 39.543 23.574 1.00 22.58 122 LYS A CA 1
ATOM 901 C C . LYS A 1 121 ? 35.590 39.372 22.093 1.00 24.07 122 LYS A C 1
ATOM 902 O O . LYS A 1 121 ? 36.556 39.462 21.313 1.00 24.10 122 LYS A O 1
ATOM 908 N N . LEU A 1 122 ? 34.370 39.103 21.588 1.00 23.42 123 LEU A N 1
ATOM 909 C CA . LEU A 1 122 ? 34.167 38.899 20.157 1.00 22.04 123 LEU A CA 1
ATOM 910 C C . LEU A 1 122 ? 34.457 40.184 19.392 1.00 22.26 123 LEU A C 1
ATOM 911 O O . LEU A 1 122 ? 35.055 40.161 18.323 1.00 21.52 123 LEU A O 1
ATOM 916 N N . ASN A 1 123 ? 33.924 41.304 19.901 1.00 21.07 124 ASN A N 1
ATOM 917 C CA . ASN A 1 123 ? 34.253 42.598 19.262 1.00 22.54 124 ASN A CA 1
ATOM 918 C C . ASN A 1 123 ? 35.756 42.862 19.184 1.00 22.44 124 ASN A C 1
ATOM 919 O O . ASN A 1 123 ? 36.294 43.275 18.150 1.00 21.69 124 ASN A O 1
ATOM 924 N N . GLU A 1 124 ? 36.460 42.656 20.276 1.00 25.23 125 GLU A N 1
ATOM 925 C CA . GLU A 1 124 ? 37.913 42.898 20.300 1.00 28.44 125 GLU A CA 1
ATOM 926 C C . GLU A 1 124 ? 38.652 41.960 19.363 1.00 28.43 125 GLU A C 1
ATOM 927 O O . GLU A 1 124 ? 39.501 42.420 18.584 1.00 26.62 125 GLU A O 1
ATOM 933 N N . SER A 1 125 ? 38.319 40.653 19.406 1.00 25.74 126 SER A N 1
ATOM 934 C CA . SER A 1 125 ? 39.040 39.707 18.532 1.00 26.03 126 SER A CA 1
ATOM 935 C C . SER A 1 125 ? 38.850 39.960 17.064 1.00 25.41 126 SER A C 1
ATOM 936 O O . SER A 1 125 ? 39.745 39.879 16.202 1.00 26.00 126 SER A O 1
ATOM 939 N N . ARG A 1 126 ? 37.583 40.262 16.719 1.00 24.10 127 ARG A N 1
ATOM 940 C CA . ARG A 1 126 ? 37.277 40.688 15.374 1.00 22.13 127 ARG A CA 1
ATOM 941 C C . ARG A 1 126 ? 37.979 41.975 14.970 1.00 25.56 127 ARG A C 1
ATOM 942 O O . ARG A 1 126 ? 38.402 42.123 13.808 1.00 25.03 127 ARG A O 1
ATOM 950 N N . ALA A 1 127 ? 38.098 42.952 15.860 1.00 25.75 128 ALA A N 1
ATOM 951 C CA . ALA A 1 127 ? 38.837 44.173 15.493 1.00 27.50 128 ALA A CA 1
ATOM 952 C C . ALA A 1 127 ? 40.299 43.806 15.181 1.00 29.05 128 ALA A C 1
ATOM 953 O O . ALA A 1 127 ? 40.901 44.249 14.212 1.00 29.79 128 ALA A O 1
ATOM 955 N N . LYS A 1 128 ? 40.840 42.924 16.010 1.00 30.52 129 LYS A N 1
ATOM 956 C CA . LYS A 1 128 ? 42.199 42.449 15.830 1.00 34.74 129 LYS A CA 1
ATOM 957 C C . LYS A 1 128 ? 42.413 41.640 14.568 1.00 36.42 129 LYS A C 1
ATOM 958 O O . LYS A 1 128 ? 43.350 41.933 13.804 1.00 36.67 129 LYS A O 1
ATOM 964 N N . PHE A 1 129 ? 41.620 40.588 14.342 1.00 35.79 130 PHE A N 1
ATOM 965 C CA . PHE A 1 129 ? 41.964 39.617 13.302 1.00 35.05 130 PHE A CA 1
ATOM 966 C C . PHE A 1 129 ? 41.232 39.840 12.013 1.00 34.25 130 PHE A C 1
ATOM 967 O O . PHE A 1 129 ? 41.804 39.482 10.968 1.00 35.55 130 PHE A O 1
ATOM 975 N N . GLN A 1 130 ? 40.054 40.461 11.911 1.00 32.17 131 GLN A N 1
ATOM 976 C CA . GLN A 1 130 ? 39.482 40.744 10.595 1.00 32.61 131 GLN A CA 1
ATOM 977 C C . GLN A 1 130 ? 38.823 42.113 10.539 1.00 35.71 131 GLN A C 1
ATOM 978 O O . GLN A 1 130 ? 37.629 42.286 10.201 1.00 35.08 131 GLN A O 1
ATOM 984 N N . PRO A 1 131 ? 39.608 43.161 10.801 1.00 37.09 132 PRO A N 1
ATOM 985 C CA . PRO A 1 131 ? 39.121 44.523 10.732 1.00 37.94 132 PRO A CA 1
ATOM 986 C C . PRO A 1 131 ? 38.382 44.887 9.472 1.00 38.46 132 PRO A C 1
ATOM 987 O O . PRO A 1 131 ? 37.425 45.654 9.564 1.00 39.51 132 PRO A O 1
ATOM 991 N N . ASP A 1 132 ? 38.810 44.443 8.300 1.00 41.01 133 ASP A N 1
ATOM 992 C CA . ASP A 1 132 ? 38.209 44.864 7.047 1.00 43.09 133 ASP A CA 1
ATOM 993 C C . ASP A 1 132 ? 36.990 44.076 6.607 1.00 43.92 133 ASP A C 1
ATOM 994 O O . ASP A 1 132 ? 36.388 44.458 5.581 1.00 45.45 133 ASP A O 1
ATOM 999 N N . CYS A 1 133 ? 36.573 43.049 7.347 1.00 42.94 134 CYS A N 1
ATOM 1000 C CA . CYS A 1 133 ? 35.347 42.335 6.999 1.00 40.99 134 CYS A CA 1
ATOM 1001 C C . CYS A 1 133 ? 34.124 43.037 7.585 1.00 40.32 134 CYS A C 1
ATOM 1002 O O . CYS A 1 133 ? 34.174 43.813 8.544 1.00 41.02 134 CYS A O 1
ATOM 1005 N N . ASN A 1 134 ? 32.968 42.774 6.989 1.00 38.27 135 ASN A N 1
ATOM 1006 C CA . ASN A 1 134 ? 31.692 43.197 7.542 1.00 38.19 135 ASN A CA 1
ATOM 1007 C C . ASN A 1 134 ? 31.585 42.740 8.985 1.00 35.28 135 ASN A C 1
ATOM 1008 O O . ASN A 1 134 ? 32.047 41.674 9.359 1.00 35.06 135 ASN A O 1
ATOM 1013 N N . PRO A 1 135 ? 31.039 43.609 9.827 1.00 31.75 136 PRO A N 1
ATOM 1014 C CA . PRO A 1 135 ? 30.863 43.318 11.232 1.00 28.84 136 PRO A CA 1
ATOM 1015 C C . PRO A 1 135 ? 30.035 42.028 11.363 1.00 24.25 136 PRO A C 1
ATOM 1016 O O . PRO A 1 135 ? 29.073 41.932 10.616 1.00 24.07 136 PRO A O 1
ATOM 1020 N N . ILE A 1 136 ? 30.300 41.181 12.327 1.00 22.61 137 ILE A N 1
ATOM 1021 C CA . ILE A 1 136 ? 29.487 39.975 12.565 1.00 20.68 137 ILE A CA 1
ATOM 1022 C C . ILE A 1 136 ? 28.117 40.358 13.084 1.00 21.29 137 ILE A C 1
ATOM 1023 O O . ILE A 1 136 ? 28.089 41.063 14.101 1.00 19.11 137 ILE A O 1
ATOM 1028 N N . LEU A 1 137 ? 27.040 39.914 12.423 1.00 21.40 138 LEU A N 1
ATOM 1029 C CA . LEU A 1 137 ? 25.696 40.109 12.975 1.00 20.85 138 LEU A CA 1
ATOM 1030 C C . LEU A 1 137 ? 25.468 39.197 14.167 1.00 21.37 138 LEU A C 1
ATOM 1031 O O . LEU A 1 137 ? 25.835 37.988 14.095 1.00 24.14 138 LEU A O 1
ATOM 1036 N N . CYS A 1 138 ? 24.964 39.692 15.266 1.00 16.56 139 CYS A N 1
ATOM 1037 C CA . CYS A 1 138 ? 24.810 38.926 16.499 1.00 16.56 139 CYS A CA 1
ATOM 1038 C C . CYS A 1 138 ? 23.369 38.840 16.959 1.00 18.06 139 CYS A C 1
ATOM 1039 O O . CYS A 1 138 ? 22.573 39.799 16.852 1.00 17.92 139 CYS A O 1
ATOM 1042 N N . ASN A 1 139 ? 22.992 37.679 17.457 1.00 16.49 140 ASN A N 1
ATOM 1043 C CA . ASN A 1 139 ? 21.771 37.537 18.255 1.00 18.50 140 ASN A CA 1
ATOM 1044 C C . ASN A 1 139 ? 22.165 37.301 19.687 1.00 17.15 140 ASN A C 1
ATOM 1045 O O . ASN A 1 139 ? 23.110 36.553 19.910 1.00 17.63 140 ASN A O 1
ATOM 1050 N N . VAL A 1 140 ? 21.403 37.874 20.617 1.00 16.43 141 VAL A N 1
ATOM 1051 C CA . VAL A 1 140 ? 21.608 37.692 22.028 1.00 16.66 141 VAL A CA 1
ATOM 1052 C C . VAL A 1 140 ? 20.720 36.483 22.425 1.00 18.43 141 VAL A C 1
ATOM 1053 O O . VAL A 1 140 ? 19.527 36.498 22.135 1.00 17.74 141 VAL A O 1
ATOM 1057 N N . GLN A 1 141 ? 21.327 35.513 23.101 1.00 19.25 142 GLN A N 1
ATOM 1058 C CA . GLN A 1 141 ? 20.579 34.260 23.331 1.00 18.49 142 GLN A CA 1
ATOM 1059 C C . GLN A 1 141 ? 19.852 34.352 24.674 1.00 17.23 142 GLN A C 1
ATOM 1060 O O . GLN A 1 141 ? 20.480 34.655 25.681 1.00 19.28 142 GLN A O 1
ATOM 1066 N N . ILE A 1 142 ? 18.560 34.103 24.712 1.00 15.43 143 ILE A N 1
ATOM 1067 C CA . ILE A 1 142 ? 17.755 34.195 25.911 1.00 17.36 143 ILE A CA 1
ATOM 1068 C C . ILE A 1 142 ? 17.255 32.793 26.335 1.00 20.56 143 ILE A C 1
ATOM 1069 O O . ILE A 1 142 ? 16.758 32.049 25.476 1.00 18.12 143 ILE A O 1
ATOM 1074 N N . ASN A 1 143 ? 17.371 32.520 27.634 1.00 20.22 144 ASN A N 1
ATOM 1075 C CA . ASN A 1 143 ? 16.811 31.302 28.198 1.00 22.56 144 ASN A CA 1
ATOM 1076 C C . ASN A 1 143 ? 15.323 31.595 28.443 1.00 23.85 144 ASN A C 1
ATOM 1077 O O . ASN A 1 143 ? 14.983 32.304 29.393 1.00 21.77 144 ASN A O 1
ATOM 1082 N N . THR A 1 144 ? 14.520 31.092 27.519 1.00 22.80 145 THR A N 1
ATOM 1083 C CA . THR A 1 144 ? 13.089 31.356 27.637 1.00 27.07 145 THR A CA 1
ATOM 1084 C C . THR A 1 144 ? 12.368 30.264 28.421 1.00 31.10 145 THR A C 1
ATOM 1085 O O . THR A 1 144 ? 11.145 30.337 28.570 1.00 32.06 145 THR A O 1
ATOM 1089 N N . SER A 1 145 ? 13.081 29.343 29.045 1.00 35.20 146 SER A N 1
ATOM 1090 C CA . SER A 1 145 ? 12.488 28.083 29.477 1.00 39.55 146 SER A CA 1
ATOM 1091 C C . SER A 1 145 ? 11.753 28.287 30.797 1.00 44.33 146 SER A C 1
ATOM 1092 O O . SER A 1 145 ? 10.890 27.503 31.192 1.00 45.19 146 SER A O 1
ATOM 1095 N N . HIS A 1 146 ? 12.203 29.289 31.548 1.00 47.58 147 HIS A N 1
ATOM 1096 C CA . HIS A 1 146 ? 11.692 29.540 32.887 1.00 51.78 147 HIS A CA 1
ATOM 1097 C C . HIS A 1 146 ? 12.125 28.420 33.822 1.00 54.21 147 HIS A C 1
ATOM 1098 O O . HIS A 1 146 ? 11.458 28.092 34.804 1.00 56.18 147 HIS A O 1
ATOM 1100 N N . GLU A 1 147 ? 13.254 27.785 33.521 1.00 56.29 148 GLU A N 1
ATOM 1101 C CA . GLU A 1 147 ? 13.841 26.785 34.403 1.00 57.57 148 GLU A CA 1
ATOM 1102 C C . GLU A 1 147 ? 15.258 27.203 34.752 1.00 56.82 148 GLU A C 1
ATOM 1103 O O . GLU A 1 147 ? 15.454 28.255 35.345 1.00 57.62 148 GLU A O 1
ATOM 1109 N N . ASP A 1 148 ? 16.246 26.383 34.451 1.00 56.11 149 ASP A N 1
ATOM 1110 C CA . ASP A 1 148 ? 17.637 26.754 34.646 1.00 55.00 149 ASP A CA 1
ATOM 1111 C C . ASP A 1 148 ? 18.367 26.070 33.492 1.00 54.67 149 ASP A C 1
ATOM 1112 O O . ASP A 1 148 ? 18.192 24.853 33.371 1.00 55.58 149 ASP A O 1
ATOM 1114 N N . GLN A 1 149 ? 19.021 26.822 32.619 1.00 51.47 150 GLN A N 1
ATOM 1115 C CA . GLN A 1 149 ? 19.631 26.148 31.479 1.00 49.57 150 GLN A CA 1
ATOM 1116 C C . GLN A 1 149 ? 21.118 26.477 31.481 1.00 48.31 150 GLN A C 1
ATOM 1117 O O . GLN A 1 149 ? 21.534 27.492 32.030 1.00 47.93 150 GLN A O 1
ATOM 1123 N N . LYS A 1 150 ? 21.897 25.618 30.846 1.00 45.23 151 LYS A N 1
ATOM 1124 C CA . LYS A 1 150 ? 23.311 25.874 30.643 1.00 43.79 151 LYS A CA 1
ATOM 1125 C C . LYS A 1 150 ? 23.568 27.140 29.831 1.00 39.49 151 LYS A C 1
ATOM 1126 O O . LYS A 1 150 ? 24.688 27.619 29.968 1.00 37.66 151 LYS A O 1
ATOM 1132 N N . SER A 1 151 ? 22.662 27.599 28.969 1.00 35.56 152 SER A N 1
ATOM 1133 C CA . SER A 1 151 ? 22.988 28.693 28.060 1.00 33.53 152 SER A CA 1
ATOM 1134 C C . SER A 1 151 ? 21.852 29.699 28.020 1.00 29.13 152 SER A C 1
ATOM 1135 O O . SER A 1 151 ? 20.754 29.366 28.420 1.00 26.47 152 SER A O 1
ATOM 1138 N N . GLY A 1 152 ? 22.108 30.958 27.596 1.00 26.12 153 GLY A N 1
ATOM 1139 C CA . GLY A 1 152 ? 20.988 31.893 27.497 1.00 22.25 153 GLY A CA 1
ATOM 1140 C C . GLY A 1 152 ? 20.880 32.726 28.764 1.00 24.26 153 GLY A C 1
ATOM 1141 O O . GLY A 1 152 ? 21.034 32.246 29.886 1.00 21.61 153 GLY A O 1
ATOM 1142 N N . LEU A 1 153 ? 20.582 34.008 28.546 1.00 22.28 154 LEU A N 1
ATOM 1143 C CA . LEU A 1 153 ? 20.360 34.962 29.638 1.00 24.10 154 LEU A CA 1
ATOM 1144 C C . LEU A 1 153 ? 18.952 34.863 30.191 1.00 23.53 154 LEU A C 1
ATOM 1145 O O . LEU A 1 153 ? 18.066 34.539 29.413 1.00 23.47 154 LEU A O 1
ATOM 1150 N N . ASN A 1 154 ? 18.687 35.210 31.438 1.00 24.24 155 ASN A N 1
ATOM 1151 C CA . ASN A 1 154 ? 17.321 35.280 31.940 1.00 28.74 155 ASN A CA 1
ATOM 1152 C C . ASN A 1 154 ? 17.072 36.553 32.765 1.00 27.95 155 ASN A C 1
ATOM 1153 O O . ASN A 1 154 ? 15.929 36.811 33.108 1.00 27.82 155 ASN A O 1
ATOM 1158 N N . ASN A 1 155 ? 18.114 37.233 33.183 1.00 27.14 156 ASN A N 1
ATOM 1159 C CA . ASN A 1 155 ? 17.994 38.382 34.102 1.00 27.83 156 ASN A CA 1
ATOM 1160 C C . ASN A 1 155 ? 17.858 39.676 33.285 1.00 26.85 156 ASN A C 1
ATOM 1161 O O . ASN A 1 155 ? 18.744 39.939 32.451 1.00 22.64 156 ASN A O 1
ATOM 1166 N N . GLU A 1 156 ? 16.838 40.473 33.493 1.00 25.99 157 GLU A N 1
ATOM 1167 C CA . GLU A 1 156 ? 16.585 41.671 32.698 1.00 25.53 157 GLU A CA 1
ATOM 1168 C C . GLU A 1 156 ? 17.733 42.674 32.725 1.00 23.25 157 GLU A C 1
ATOM 1169 O O . GLU A 1 156 ? 18.216 43.143 31.711 1.00 21.92 157 GLU A O 1
ATOM 1175 N N . ALA A 1 157 ? 18.243 42.956 33.909 1.00 24.73 158 ALA A N 1
ATOM 1176 C CA . ALA A 1 157 ? 19.370 43.860 34.134 1.00 23.74 158 ALA A CA 1
ATOM 1177 C C . ALA A 1 157 ? 20.588 43.444 33.347 1.00 23.75 158 ALA A C 1
ATOM 1178 O O . ALA A 1 157 ? 21.176 44.291 32.646 1.00 23.39 158 ALA A O 1
ATOM 1180 N N . GLU A 1 158 ? 20.954 42.149 33.446 1.00 21.94 159 GLU A N 1
ATOM 1181 C CA . GLU A 1 158 ? 22.073 41.690 32.590 1.00 21.84 159 GLU A CA 1
ATOM 1182 C C . GLU A 1 158 ? 21.813 41.687 31.100 1.00 21.09 159 GLU A C 1
ATO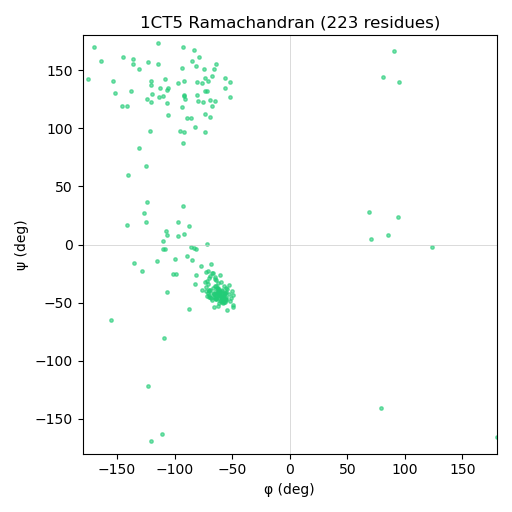M 1183 O O . GLU A 1 158 ? 22.702 41.986 30.276 1.00 21.53 159 GLU A O 1
ATOM 1189 N N . ILE A 1 159 ? 20.600 41.348 30.614 1.00 19.67 160 ILE A N 1
ATOM 1190 C CA . ILE A 1 159 ? 20.289 41.493 29.186 1.00 17.39 160 ILE A CA 1
ATOM 1191 C C . ILE A 1 159 ? 20.414 42.956 28.745 1.00 18.51 160 ILE A C 1
ATOM 1192 O O . ILE A 1 159 ? 20.955 43.255 27.689 1.00 15.23 160 ILE A O 1
ATOM 1197 N N . PHE A 1 160 ? 19.903 43.884 29.560 1.00 18.59 161 PHE A N 1
ATOM 1198 C CA . PHE A 1 160 ? 19.966 45.301 29.095 1.00 19.61 161 PHE A CA 1
ATOM 1199 C C . PHE A 1 160 ? 21.395 45.786 28.968 1.00 18.19 161 PHE A C 1
ATOM 1200 O O . PHE A 1 160 ? 21.738 46.564 28.099 1.00 17.59 161 PHE A O 1
ATOM 1208 N N . GLU A 1 161 ? 22.310 45.356 29.843 1.00 18.77 162 GLU A N 1
ATOM 1209 C CA . GLU A 1 161 ? 23.704 45.707 29.775 1.00 21.54 162 GLU A CA 1
ATOM 1210 C C . GLU A 1 161 ? 24.346 45.211 28.490 1.00 22.44 162 GLU A C 1
ATOM 1211 O O . GLU A 1 161 ? 25.184 45.900 27.885 1.00 20.41 162 GLU A O 1
ATOM 1217 N N . VAL A 1 162 ? 23.961 43.958 28.109 1.00 19.49 163 VAL A N 1
ATOM 1218 C CA . VAL A 1 162 ? 24.458 43.496 26.811 1.00 17.43 163 VAL A CA 1
ATOM 1219 C C . VAL A 1 162 ? 23.936 44.319 25.672 1.00 15.67 163 VAL A C 1
ATOM 1220 O O . VAL A 1 162 ? 24.710 44.636 24.754 1.00 17.98 163 VAL A O 1
ATOM 1224 N N . ILE A 1 163 ? 22.624 44.602 25.617 1.00 15.62 164 ILE A N 1
ATOM 1225 C CA . ILE A 1 163 ? 22.146 45.435 24.486 1.00 15.55 164 ILE A CA 1
ATOM 1226 C C . ILE A 1 163 ? 22.834 46.806 24.461 1.00 15.82 164 ILE A C 1
ATOM 1227 O O . ILE A 1 163 ? 23.150 47.399 23.426 1.00 16.35 164 ILE A O 1
ATOM 1232 N N . ASP A 1 164 ? 22.907 47.412 25.648 1.00 18.44 165 ASP A N 1
ATOM 1233 C CA . ASP A 1 164 ? 23.586 48.740 25.809 1.00 18.96 165 ASP A CA 1
ATOM 1234 C C . ASP A 1 164 ? 24.977 48.718 25.196 1.00 18.91 165 ASP A C 1
ATOM 1235 O O . ASP A 1 164 ? 25.370 49.545 24.360 1.00 19.37 165 ASP A O 1
ATOM 1240 N N . PHE A 1 165 ? 25.775 47.665 25.453 1.00 19.04 166 PHE A N 1
ATOM 1241 C CA . PHE A 1 165 ? 27.124 47.598 24.849 1.00 18.77 166 PHE A CA 1
ATOM 1242 C C . PHE A 1 165 ? 27.040 47.567 23.349 1.00 18.39 166 PHE A C 1
ATOM 1243 O O . PHE A 1 165 ? 27.763 48.262 22.622 1.00 18.19 166 PHE A O 1
ATOM 1251 N N . PHE A 1 166 ? 26.213 46.674 22.764 1.00 18.78 167 PHE A N 1
ATOM 1252 C CA . PHE A 1 166 ? 26.069 46.563 21.337 1.00 17.37 167 PHE A CA 1
ATOM 1253 C C . PHE A 1 166 ? 25.712 47.906 20.688 1.00 19.56 167 PHE A C 1
ATOM 1254 O O . PHE A 1 166 ? 25.996 48.090 19.500 1.00 18.26 167 PHE A O 1
ATOM 1262 N N . LEU A 1 167 ? 24.868 48.722 21.327 1.00 19.42 168 LEU A N 1
ATOM 1263 C CA . LEU A 1 167 ? 24.526 50.035 20.742 1.00 23.28 168 LEU A CA 1
ATOM 1264 C C . LEU A 1 167 ? 25.569 51.127 21.012 1.00 26.92 168 LEU A C 1
ATOM 1265 O O . LEU A 1 167 ? 25.391 52.274 20.552 1.00 26.81 168 LEU A O 1
ATOM 1270 N N . SER A 1 168 ? 26.627 50.857 21.783 1.00 26.69 169 SER A N 1
ATOM 1271 C CA . SER A 1 168 ? 27.626 51.902 22.089 1.00 28.11 169 SER A CA 1
ATOM 1272 C C . SER A 1 168 ? 28.584 52.117 20.918 1.00 29.24 169 SER A C 1
ATOM 1273 O O . SER A 1 168 ? 28.839 51.255 20.057 1.00 26.32 169 SER A O 1
ATOM 1276 N N . GLU A 1 169 ? 29.258 53.281 20.922 1.00 27.77 170 GLU A N 1
ATOM 1277 C CA . GLU A 1 169 ? 30.095 53.658 19.782 1.00 28.41 170 GLU A CA 1
ATOM 1278 C C . GLU A 1 169 ? 31.322 52.768 19.756 1.00 26.98 170 GLU A C 1
ATOM 1279 O O . GLU A 1 169 ? 32.015 52.605 18.736 1.00 28.60 170 GLU A O 1
ATOM 1285 N N . GLU A 1 170 ? 31.749 52.165 20.840 1.00 25.93 171 GLU A N 1
ATOM 1286 C CA . GLU A 1 170 ? 32.817 51.236 21.016 1.00 28.30 171 GLU A CA 1
ATOM 1287 C C . GLU A 1 170 ? 32.616 49.864 20.336 1.00 28.56 171 GLU A C 1
ATOM 1288 O O . GLU A 1 170 ? 33.559 49.098 20.105 1.00 27.36 171 GLU A O 1
ATOM 1294 N N . CYS A 1 171 ? 31.336 49.521 20.132 1.00 25.59 172 CYS A N 1
ATOM 1295 C CA . CYS A 1 171 ? 31.056 48.161 19.617 1.00 24.35 172 CYS A CA 1
ATOM 1296 C C . CYS A 1 171 ? 30.993 48.309 18.116 1.00 24.58 172 CYS A C 1
ATOM 1297 O O . CYS A 1 171 ? 29.962 48.538 17.521 1.00 26.13 172 CYS A O 1
ATOM 1300 N N . LYS A 1 172 ? 32.132 48.216 17.443 1.00 26.41 173 LYS A N 1
ATOM 1301 C CA . LYS A 1 172 ? 32.267 48.513 16.026 1.00 28.11 173 LYS A CA 1
ATOM 1302 C C . LYS A 1 172 ? 32.321 47.336 15.067 1.00 25.96 173 LYS A C 1
ATOM 1303 O O . LYS A 1 172 ? 32.032 47.479 13.893 1.00 24.04 173 LYS A O 1
ATOM 1309 N N . TYR A 1 173 ? 32.760 46.160 15.539 1.00 25.43 174 TYR A N 1
ATOM 1310 C CA . TYR A 1 173 ? 33.067 45.045 14.648 1.00 23.12 174 TYR A CA 1
ATOM 1311 C C . TYR A 1 173 ? 32.068 43.904 14.771 1.00 22.81 174 TYR A C 1
ATOM 1312 O O . TYR A 1 173 ? 32.236 42.847 14.124 1.00 23.02 174 TYR A O 1
ATOM 1321 N N . ILE A 1 174 ? 31.054 44.100 15.598 1.00 20.81 175 ILE A N 1
ATOM 1322 C CA . ILE A 1 174 ? 29.908 43.203 15.668 1.00 21.21 175 ILE A CA 1
ATOM 1323 C C . ILE A 1 174 ? 28.660 44.078 15.733 1.00 23.41 175 ILE A C 1
ATOM 1324 O O . ILE A 1 174 ? 28.751 45.269 16.112 1.00 20.95 175 ILE A O 1
ATOM 1329 N N . LYS A 1 175 ? 27.530 43.552 15.305 1.00 20.02 176 LYS A N 1
ATOM 1330 C CA . LYS A 1 175 ? 26.329 44.375 15.200 1.00 22.65 176 LYS A CA 1
ATOM 1331 C C . LYS A 1 175 ? 25.113 43.615 15.717 1.00 23.05 176 LYS A C 1
ATOM 1332 O O . LYS A 1 175 ? 24.948 42.411 15.433 1.00 20.78 176 LYS A O 1
ATOM 1338 N N . LEU A 1 176 ? 24.334 44.284 16.567 1.00 20.82 177 LEU A N 1
ATOM 1339 C CA . LEU A 1 176 ? 23.146 43.662 17.147 1.00 21.84 177 LEU A CA 1
ATOM 1340 C C . LEU A 1 176 ? 22.084 43.406 16.091 1.00 24.12 177 LEU A C 1
ATOM 1341 O O . LEU A 1 176 ? 21.583 44.322 15.409 1.00 22.83 177 LEU A O 1
ATOM 1346 N N . ASN A 1 177 ? 21.710 42.120 15.904 1.00 19.74 178 ASN A N 1
ATOM 1347 C CA . ASN A 1 177 ? 20.702 41.772 14.917 1.00 19.85 178 ASN A CA 1
ATOM 1348 C C . ASN A 1 177 ? 19.391 41.393 15.604 1.00 18.52 178 ASN A C 1
ATOM 1349 O O . ASN A 1 177 ? 18.312 41.788 15.138 1.00 18.48 178 ASN A O 1
ATOM 1354 N N . GLY A 1 178 ? 19.443 40.652 16.718 1.00 16.99 179 GLY A N 1
ATOM 1355 C CA . GLY A 1 178 ? 18.169 40.048 17.165 1.00 16.32 179 GLY A CA 1
ATOM 1356 C C . GLY A 1 178 ? 18.358 39.234 18.433 1.00 15.21 179 GLY A C 1
ATOM 1357 O O . GLY A 1 178 ? 19.378 39.402 19.143 1.00 14.79 179 GLY A O 1
ATOM 1358 N N . LEU A 1 179 ? 17.343 38.438 18.708 1.00 14.24 180 LEU A N 1
ATOM 1359 C CA . LEU A 1 179 ? 17.330 37.564 19.891 1.00 17.41 180 LEU A CA 1
ATOM 1360 C C . LEU A 1 179 ? 17.188 36.110 19.393 1.00 16.79 180 LEU A C 1
ATOM 1361 O O . LEU A 1 179 ? 16.694 35.948 18.264 1.00 19.30 180 LEU A O 1
ATOM 1374 N N . THR A 1 181 ? 16.397 31.842 20.755 1.00 17.19 182 THR A N 1
ATOM 1375 C CA . THR A 1 181 ? 16.106 30.891 21.817 1.00 16.86 182 THR A CA 1
ATOM 1376 C C . THR A 1 181 ? 16.122 29.469 21.228 1.00 17.05 182 THR A C 1
ATOM 1377 O O . THR A 1 181 ? 15.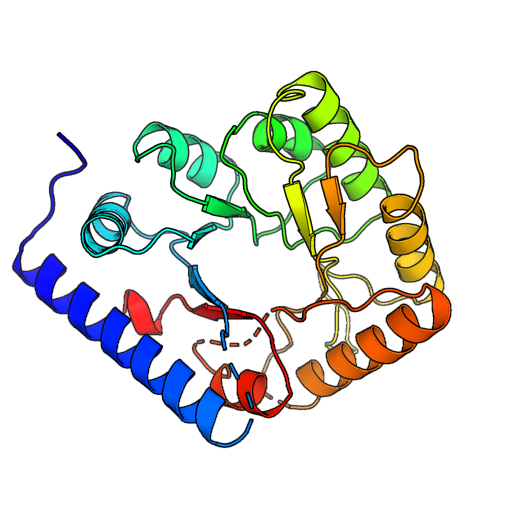750 29.289 20.082 1.00 15.18 182 THR A O 1
ATOM 1381 N N . ILE A 1 182 ? 16.637 28.539 22.005 1.00 19.45 183 ILE A N 1
ATOM 1382 C CA . ILE A 1 182 ? 16.497 27.133 21.617 1.00 25.69 183 ILE A CA 1
ATOM 1383 C C . ILE A 1 182 ? 15.197 26.614 22.224 1.00 26.30 183 ILE A C 1
ATOM 1384 O O . ILE A 1 182 ? 14.815 25.494 21.944 1.00 28.79 183 ILE A O 1
ATOM 1389 N N . GLY A 1 183 ? 14.565 27.375 23.093 1.00 27.54 184 GLY A N 1
ATOM 1390 C CA . GLY A 1 183 ? 13.243 27.046 23.611 1.00 27.61 184 GLY A CA 1
ATOM 1391 C C . GLY A 1 183 ? 13.400 26.001 24.701 1.00 29.10 184 GLY A C 1
ATOM 1392 O O . GLY A 1 183 ? 14.281 26.055 25.559 1.00 25.89 184 GLY A O 1
ATOM 1393 N N . SER A 1 184 ? 12.472 25.054 24.698 1.00 31.12 185 SER A N 1
ATOM 1394 C CA . SER A 1 184 ? 12.412 24.051 25.740 1.00 35.10 185 SER A CA 1
ATOM 1395 C C . SER A 1 184 ? 11.408 22.959 25.324 1.00 38.61 185 SER A C 1
ATOM 1396 O O . SER A 1 184 ? 10.865 22.928 24.227 1.00 40.76 185 SER A O 1
ATOM 1399 N N . TRP A 1 185 ? 11.465 21.915 26.135 1.00 43.12 186 TRP A N 1
ATOM 1400 C CA . TRP A 1 185 ? 11.144 20.547 25.677 1.00 49.46 186 TRP A CA 1
ATOM 1401 C C . TRP A 1 185 ? 10.059 19.932 26.556 1.00 49.77 186 TRP A C 1
ATOM 1402 O O . TRP A 1 185 ? 9.084 19.376 26.024 1.00 51.51 186 TRP A O 1
ATOM 1413 N N . ASN A 1 195 ? 2.995 28.177 21.691 1.00 36.04 196 ASN A N 1
ATOM 1414 C CA . ASN A 1 195 ? 4.291 27.953 22.352 1.00 34.43 196 ASN A CA 1
ATOM 1415 C C . ASN A 1 195 ? 4.688 29.071 23.326 1.00 33.19 196 ASN A C 1
ATOM 1416 O O . ASN A 1 195 ? 4.899 30.227 22.897 1.00 31.15 196 ASN A O 1
ATOM 1421 N N . ARG A 1 196 ? 4.856 28.731 24.599 1.00 32.27 197 ARG A N 1
ATOM 1422 C CA . ARG A 1 196 ? 5.175 29.738 25.605 1.00 33.80 197 ARG A CA 1
ATOM 1423 C C . ARG A 1 196 ? 6.633 30.209 25.470 1.00 30.81 197 ARG A C 1
ATOM 1424 O O . ARG A 1 196 ? 6.883 31.382 25.751 1.00 25.57 197 ARG A O 1
ATOM 1432 N N . ASP A 1 197 ? 7.550 29.338 25.041 1.00 26.58 198 ASP A N 1
ATOM 1433 C CA . ASP A 1 197 ? 8.918 29.834 24.771 1.00 27.47 198 ASP A CA 1
ATOM 1434 C C . ASP A 1 197 ? 8.940 30.943 23.731 1.00 24.33 198 ASP A C 1
ATOM 1435 O O . ASP A 1 197 ? 9.608 31.943 24.006 1.00 23.83 198 ASP A O 1
ATOM 1440 N N . PHE A 1 198 ? 8.217 30.814 22.627 1.00 21.13 199 PHE A N 1
ATOM 1441 C CA . PHE A 1 198 ? 8.239 31.805 21.568 1.00 21.22 199 PHE A CA 1
ATOM 1442 C C . PHE A 1 198 ? 7.527 33.101 21.988 1.00 22.12 199 PHE A C 1
ATOM 1443 O O . PHE A 1 198 ? 8.024 34.180 21.669 1.00 21.43 199 PHE A O 1
ATOM 1451 N N . ALA A 1 199 ? 6.392 32.968 22.673 1.00 22.16 200 ALA A N 1
ATOM 1452 C CA . ALA A 1 199 ? 5.728 34.121 23.289 1.00 24.31 200 ALA A CA 1
ATOM 1453 C C . ALA A 1 199 ? 6.667 34.867 24.239 1.00 23.46 200 ALA A C 1
ATOM 1454 O O . ALA A 1 199 ? 6.647 36.108 24.223 1.00 24.94 200 ALA A O 1
ATOM 1456 N N . THR A 1 200 ? 7.471 34.157 25.045 1.00 22.68 201 THR A N 1
ATOM 1457 C CA . THR A 1 200 ? 8.346 34.906 25.942 1.00 24.36 201 THR A CA 1
ATOM 1458 C C . THR A 1 200 ? 9.499 35.600 25.205 1.00 23.69 201 THR A C 1
ATOM 1459 O O . THR A 1 200 ? 9.821 36.751 25.592 1.00 22.73 201 THR A O 1
ATOM 1463 N N . LEU A 1 201 ? 9.992 35.044 24.107 1.00 19.91 202 LEU A N 1
ATOM 1464 C CA . LEU A 1 201 ? 10.985 35.800 23.326 1.00 20.18 202 LEU A CA 1
ATOM 1465 C C . LEU A 1 201 ? 10.350 36.999 22.643 1.00 21.94 202 LEU A C 1
ATOM 1466 O O . LEU A 1 201 ? 10.928 38.096 22.585 1.00 21.55 202 LEU A O 1
ATOM 1471 N N . VAL A 1 202 ? 9.137 36.910 22.117 1.00 20.61 203 VAL A N 1
ATOM 1472 C CA . VAL A 1 202 ? 8.390 38.062 21.594 1.00 20.52 203 VAL A CA 1
ATOM 1473 C C . VAL A 1 202 ? 8.221 39.145 22.671 1.00 19.69 203 VAL A C 1
ATOM 1474 O O . VAL A 1 202 ? 8.323 40.325 22.335 1.00 22.01 203 VAL A O 1
ATOM 1478 N N . GLU A 1 203 ? 7.906 38.805 23.902 1.00 22.97 204 GLU A N 1
ATOM 1479 C CA . GLU A 1 203 ? 7.788 39.789 24.978 1.00 24.85 204 GLU A CA 1
ATOM 1480 C C . GLU A 1 203 ? 9.127 40.452 25.302 1.00 23.69 204 GLU A C 1
ATOM 1481 O O . GLU A 1 203 ? 9.182 41.678 25.516 1.00 22.38 204 GLU A O 1
ATOM 1487 N N . TRP A 1 204 ? 10.222 39.682 25.355 1.00 19.11 205 TRP A N 1
ATOM 1488 C CA . TRP A 1 204 ? 11.575 40.271 25.463 1.00 21.51 205 TRP A CA 1
ATOM 1489 C C . TRP A 1 204 ? 11.877 41.228 24.326 1.00 19.80 205 TRP A C 1
ATOM 1490 O O . TRP A 1 204 ? 12.377 42.351 24.590 1.00 19.30 205 TRP A O 1
ATOM 1501 N N . LYS A 1 205 ? 11.553 40.879 23.078 1.00 17.80 206 LYS A N 1
ATOM 1502 C CA . LYS A 1 205 ? 11.727 41.847 21.993 1.00 21.86 206 LYS A CA 1
ATOM 1503 C C . LYS A 1 205 ? 10.929 43.149 22.249 1.00 21.52 206 LYS A C 1
ATOM 1504 O O . LYS A 1 205 ? 11.435 44.218 21.922 1.00 20.29 206 LYS A O 1
ATOM 1510 N N . LYS A 1 206 ? 9.699 43.015 22.680 1.00 22.71 207 LYS A N 1
ATOM 1511 C CA . LYS A 1 206 ? 8.870 44.192 22.967 1.00 25.27 207 LYS A CA 1
ATOM 1512 C C . LYS A 1 206 ? 9.504 45.098 24.041 1.00 23.38 207 LYS A C 1
ATOM 1513 O O . LYS A 1 206 ? 9.590 46.277 23.730 1.00 22.68 207 LYS A O 1
ATOM 1519 N N . LYS A 1 207 ? 9.945 44.596 25.173 1.00 22.20 208 LYS A N 1
ATOM 1520 C CA . LYS A 1 207 ? 10.609 45.379 26.181 1.00 25.73 208 LYS A CA 1
ATOM 1521 C C . LYS A 1 207 ? 11.893 46.032 25.726 1.00 23.26 208 LYS A C 1
ATOM 1522 O O . LYS A 1 207 ? 12.150 47.208 26.017 1.00 21.94 208 LYS A O 1
ATOM 1528 N N . ILE A 1 208 ? 12.691 45.259 24.969 1.00 20.20 209 ILE A N 1
ATOM 1529 C CA . ILE A 1 208 ? 14.016 45.747 24.573 1.00 19.90 209 ILE A CA 1
ATOM 1530 C C . ILE A 1 208 ? 13.830 46.836 23.538 1.00 20.54 209 ILE A C 1
ATOM 1531 O O . ILE A 1 208 ? 14.431 47.937 23.597 1.00 20.88 209 ILE A O 1
ATOM 1536 N N . ASP A 1 209 ? 12.934 46.593 22.557 1.00 19.56 210 ASP A N 1
ATOM 1537 C CA . ASP A 1 209 ? 12.663 47.574 21.506 1.00 18.85 210 ASP A CA 1
ATOM 1538 C C . ASP A 1 209 ? 12.165 48.930 22.108 1.00 20.81 210 ASP A C 1
ATOM 1539 O O . ASP A 1 209 ? 12.496 50.020 21.664 1.00 17.81 210 ASP A O 1
ATOM 1544 N N . ALA A 1 210 ? 11.340 48.839 23.127 1.00 22.32 211 ALA A N 1
ATOM 1545 C CA . ALA A 1 210 ? 10.717 49.972 23.782 1.00 24.21 211 ALA A CA 1
ATOM 1546 C C . ALA A 1 210 ? 11.769 50.775 24.553 1.00 24.29 211 ALA A C 1
ATOM 1547 O O . ALA A 1 210 ? 11.761 51.998 24.439 1.00 23.97 211 ALA A O 1
ATOM 1549 N N . LYS A 1 211 ? 12.636 50.060 25.289 1.00 22.39 212 LYS A N 1
ATOM 1550 C CA . LYS A 1 211 ? 13.698 50.739 26.003 1.00 21.52 212 LYS A CA 1
ATOM 1551 C C . LYS A 1 211 ? 14.721 51.322 25.067 1.00 22.10 212 LYS A C 1
ATOM 1552 O O . LYS A 1 211 ? 15.163 52.479 25.280 1.00 21.74 212 LYS A O 1
ATOM 1558 N N . PHE A 1 212 ? 15.192 50.582 24.051 1.00 18.90 213 PHE A N 1
ATOM 1559 C CA . PHE A 1 212 ? 16.405 51.050 23.374 1.00 19.13 213 PHE A CA 1
ATOM 1560 C C . PHE A 1 212 ? 16.162 51.584 21.984 1.00 20.35 213 PHE A C 1
ATOM 1561 O O . PHE A 1 212 ? 17.138 52.055 21.412 1.00 22.22 213 PHE A O 1
ATOM 1569 N N . GLY A 1 213 ? 14.959 51.540 21.424 1.00 22.92 214 GLY A N 1
ATOM 1570 C CA . GLY A 1 213 ? 14.798 52.021 20.064 1.00 21.11 214 GLY A CA 1
ATOM 1571 C C . GLY A 1 213 ? 15.106 50.973 18.996 1.00 23.91 214 GLY A C 1
ATOM 1572 O O . GLY A 1 213 ? 15.214 51.339 17.823 1.00 22.82 214 GLY A O 1
ATOM 1573 N N . THR A 1 214 ? 15.316 49.701 19.357 1.00 22.64 215 THR A N 1
ATOM 1574 C CA . THR A 1 214 ? 15.778 48.694 18.403 1.00 22.24 215 THR A CA 1
ATOM 1575 C C . THR A 1 214 ? 14.592 48.142 17.610 1.00 23.37 215 THR A C 1
ATOM 1576 O O . THR A 1 214 ? 13.474 48.467 18.009 1.00 22.90 215 THR A O 1
ATOM 1580 N N . SER A 1 215 ? 14.762 47.399 16.503 1.00 25.38 216 SER A N 1
ATOM 1581 C CA . SER A 1 215 ? 13.663 46.509 16.109 1.00 28.36 216 SER A CA 1
ATOM 1582 C C . SER A 1 215 ? 14.231 45.111 15.841 1.00 26.32 216 SER A C 1
ATOM 1583 O O . SER A 1 215 ? 14.569 44.764 14.715 1.00 27.68 216 SER A O 1
ATOM 1586 N N . LEU A 1 216 ? 14.392 44.371 16.911 1.00 24.16 217 LEU A N 1
ATOM 1587 C CA . LEU A 1 216 ? 15.163 43.111 16.900 1.00 22.66 217 LEU A CA 1
ATOM 1588 C C . LEU A 1 216 ? 14.477 42.026 16.087 1.00 22.73 217 LEU A C 1
ATOM 1589 O O . LEU A 1 216 ? 13.252 41.924 16.077 1.00 20.88 217 LEU A O 1
ATOM 1594 N N . LYS A 1 217 ? 15.252 41.199 15.418 1.00 22.90 218 LYS A N 1
ATOM 1595 C CA . LYS A 1 217 ? 14.769 40.047 14.681 1.00 24.17 218 LYS A CA 1
ATOM 1596 C C . LYS A 1 217 ? 14.791 38.819 15.579 1.00 24.18 218 LYS A C 1
ATOM 1597 O O . LYS A 1 217 ? 15.749 38.645 16.352 1.00 25.19 218 LYS A O 1
ATOM 1603 N N . LEU A 1 218 ? 13.766 37.967 15.468 1.00 20.11 219 LEU A N 1
ATOM 1604 C CA . LEU A 1 218 ? 13.743 36.766 16.301 1.00 18.92 219 LEU A CA 1
ATOM 1605 C C . LEU A 1 218 ? 14.298 35.535 15.529 1.00 18.46 219 LEU A C 1
ATOM 1606 O O . LEU A 1 218 ? 13.926 35.310 14.375 1.00 17.41 219 LEU A O 1
ATOM 1611 N N . SER A 1 219 ? 15.083 34.729 16.228 1.00 18.14 220 SER A N 1
ATOM 1612 C CA . SER A 1 219 ? 15.581 33.448 15.628 1.00 18.42 220 SER A CA 1
ATOM 1613 C C . SER A 1 219 ? 15.077 32.331 16.521 1.00 15.22 220 SER A C 1
ATOM 1614 O O . SER A 1 219 ? 15.510 32.264 17.664 1.00 15.26 220 SER A O 1
ATOM 1625 N N . GLY A 1 221 ? 12.542 28.416 16.436 1.00 16.15 222 GLY A N 1
ATOM 1626 C CA . GLY A 1 221 ? 11.921 27.463 15.491 1.00 15.77 222 GLY A CA 1
ATOM 1627 C C . GLY A 1 221 ? 12.925 26.461 14.953 1.00 16.52 222 GLY A C 1
ATOM 1628 O O . GLY A 1 221 ? 13.821 26.853 14.194 1.00 17.28 222 GLY A O 1
ATOM 1637 N N . SER A 1 223 ? 13.280 21.905 13.656 1.00 16.37 224 SER A N 1
ATOM 1638 C CA . SER A 1 223 ? 12.463 20.994 12.854 1.00 15.70 224 SER A CA 1
ATOM 1639 C C . SER A 1 223 ? 11.155 20.642 13.605 1.00 16.40 224 SER A C 1
ATOM 1640 O O . SER A 1 223 ? 10.102 20.618 12.969 1.00 18.73 224 SER A O 1
ATOM 1643 N N . ALA A 1 224 ? 11.131 20.430 14.926 1.00 16.64 225 ALA A N 1
ATOM 1644 C CA . ALA A 1 224 ? 9.874 20.051 15.558 1.00 20.11 225 ALA 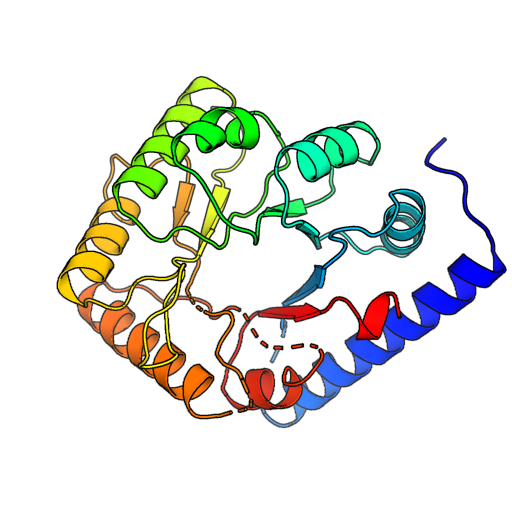A CA 1
ATOM 1645 C C . ALA A 1 224 ? 8.846 21.174 15.662 1.00 22.42 225 ALA A C 1
ATOM 1646 O O . ALA A 1 224 ? 7.663 20.834 15.834 1.00 21.04 225 ALA A O 1
ATOM 1648 N N . ASP A 1 225 ? 9.217 22.472 15.648 1.00 18.21 226 ASP A N 1
ATOM 1649 C CA . ASP A 1 225 ? 8.280 23.496 16.080 1.00 17.66 226 ASP A CA 1
ATOM 1650 C C . ASP A 1 225 ? 8.360 24.760 15.229 1.00 19.09 226 ASP A C 1
ATOM 1651 O O . ASP A 1 225 ? 7.791 25.823 15.584 1.00 18.95 226 ASP A O 1
ATOM 1656 N N . PHE A 1 226 ? 8.981 24.674 14.037 1.00 16.70 227 PHE A N 1
ATOM 1657 C CA . PHE A 1 226 ? 9.155 25.851 13.192 1.00 16.84 227 PHE A CA 1
ATOM 1658 C C . PHE A 1 226 ? 7.805 26.432 12.719 1.00 18.57 227 PHE A C 1
ATOM 1659 O O . PHE A 1 226 ? 7.782 27.634 12.483 1.00 15.94 227 PHE A O 1
ATOM 1667 N N . ARG A 1 227 ? 6.760 25.621 12.531 1.00 17.84 228 ARG A N 1
ATOM 1668 C CA . ARG A 1 227 ? 5.468 26.143 12.061 1.00 20.87 228 ARG A CA 1
ATOM 1669 C C . ARG A 1 227 ? 4.886 27.103 13.121 1.00 21.33 228 ARG A C 1
ATOM 1670 O O . ARG A 1 227 ? 4.509 28.224 12.758 1.00 21.12 228 ARG A O 1
ATOM 1678 N N . GLU A 1 228 ? 4.949 26.734 14.386 1.00 22.44 229 GLU A N 1
ATOM 1679 C CA . GLU A 1 228 ? 4.544 27.632 15.463 1.00 28.13 229 GLU A CA 1
ATOM 1680 C C . GLU A 1 228 ? 5.402 28.893 15.525 1.00 25.68 229 GLU A C 1
ATOM 1681 O O . GLU A 1 228 ? 4.883 30.006 15.692 1.00 23.99 229 GLU A O 1
ATOM 1687 N N . ALA A 1 229 ? 6.724 28.706 15.318 1.00 19.15 230 ALA A N 1
ATOM 1688 C CA . ALA A 1 229 ? 7.596 29.861 15.347 1.00 19.96 230 ALA A CA 1
ATOM 1689 C C . ALA A 1 229 ? 7.189 30.883 14.317 1.00 19.26 230 ALA A C 1
ATOM 1690 O O . ALA A 1 229 ? 7.151 32.113 14.511 1.00 19.31 230 ALA A O 1
ATOM 1692 N N . ILE A 1 230 ? 6.914 30.404 13.087 1.00 20.17 231 ILE A N 1
ATOM 1693 C CA . ILE A 1 230 ? 6.472 31.250 12.007 1.00 21.03 231 ILE A CA 1
ATOM 1694 C C . ILE A 1 230 ? 5.143 31.937 12.346 1.00 23.24 231 ILE A C 1
ATOM 1695 O O . ILE A 1 230 ? 4.947 33.123 12.029 1.00 21.50 231 ILE A O 1
ATOM 1700 N N . ARG A 1 231 ? 4.236 31.188 12.932 1.00 23.19 232 ARG A N 1
ATOM 1701 C CA . ARG A 1 231 ? 2.938 31.697 13.354 1.00 24.86 232 ARG A CA 1
ATOM 1702 C C . ARG A 1 231 ? 3.108 32.747 14.460 1.00 26.43 232 ARG A C 1
ATOM 1703 O O . ARG A 1 231 ? 2.269 33.648 14.487 1.00 24.56 232 ARG A O 1
ATOM 1711 N N . GLN A 1 232 ? 4.160 32.643 15.287 1.00 25.12 233 GLN A N 1
ATOM 1712 C CA . GLN A 1 232 ? 4.352 33.701 16.300 1.00 25.90 233 GLN A CA 1
ATOM 1713 C C . GLN A 1 232 ? 5.327 34.794 15.952 1.00 24.93 233 GLN A C 1
ATOM 1714 O O . GLN A 1 232 ? 5.726 35.561 16.832 1.00 26.58 233 GLN A O 1
ATOM 1720 N N . GLY A 1 233 ? 5.678 35.027 14.713 1.00 22.68 234 GLY A N 1
ATOM 1721 C CA . GLY A 1 233 ? 6.439 36.168 14.258 1.00 23.51 234 GLY A CA 1
ATOM 1722 C C . GLY A 1 233 ? 7.948 35.963 14.153 1.00 24.49 234 GLY A C 1
ATOM 1723 O O . GLY A 1 233 ? 8.626 36.978 14.009 1.00 21.44 234 GLY A O 1
ATOM 1724 N N . THR A 1 234 ? 8.446 34.700 13.994 1.00 22.33 235 THR A N 1
ATOM 1725 C CA . THR A 1 234 ? 9.900 34.580 13.870 1.00 20.46 235 THR A CA 1
ATOM 1726 C C . THR A 1 234 ? 10.384 35.262 12.619 1.00 20.12 235 THR A C 1
ATOM 1727 O O . THR A 1 234 ? 9.690 35.261 11.613 1.00 20.10 235 THR A O 1
ATOM 1731 N N . ALA A 1 235 ? 11.630 35.704 12.550 1.00 20.25 236 ALA A N 1
ATOM 1732 C CA . ALA A 1 235 ? 12.299 36.099 11.321 1.00 20.29 236 ALA A CA 1
ATOM 1733 C C . ALA A 1 235 ? 13.222 35.018 10.745 1.00 16.57 236 ALA A C 1
ATOM 1734 O O . ALA A 1 235 ? 13.734 35.133 9.636 1.00 17.56 236 ALA A O 1
ATOM 1736 N N . GLU A 1 236 ? 13.521 33.972 11.523 1.00 16.43 237 GLU A N 1
ATOM 1737 C CA . GLU A 1 236 ? 14.499 32.978 11.110 1.00 15.91 237 GLU A CA 1
ATOM 1738 C C . GLU A 1 236 ? 14.148 31.630 11.751 1.00 14.66 237 GLU A C 1
ATOM 1739 O O . GLU A 1 236 ? 14.007 31.618 12.961 1.00 17.67 237 GLU A O 1
ATOM 1745 N N . VAL A 1 237 ? 14.117 30.583 10.937 1.00 14.83 238 VAL A N 1
ATOM 1746 C CA . VAL A 1 237 ? 13.980 29.254 11.615 1.00 14.08 238 VAL A CA 1
ATOM 1747 C C . VAL A 1 237 ? 15.291 28.493 11.355 1.00 14.36 238 VAL A C 1
ATOM 1748 O O . VAL A 1 237 ? 16.039 28.837 10.437 1.00 15.77 238 VAL A O 1
ATOM 1752 N N . ARG A 1 238 ? 15.637 27.538 12.213 1.00 15.24 239 ARG A N 1
ATOM 1753 C CA . ARG A 1 238 ? 16.963 26.907 12.145 1.00 14.72 239 ARG A CA 1
ATOM 1754 C C . ARG A 1 238 ? 16.730 25.392 11.942 1.00 13.68 239 ARG A C 1
ATOM 1755 O O . ARG A 1 238 ? 16.375 24.840 12.953 1.00 12.64 239 ARG A O 1
ATOM 1763 N N . ILE A 1 239 ? 16.799 24.855 10.727 1.00 14.13 240 ILE A N 1
ATOM 1764 C CA . ILE A 1 239 ? 16.327 23.473 10.491 1.00 14.70 240 ILE A CA 1
ATOM 1765 C C . ILE A 1 239 ? 17.489 22.548 10.119 1.00 14.55 240 ILE A C 1
ATOM 1766 O O . ILE A 1 239 ? 18.265 22.861 9.226 1.00 15.53 240 ILE A O 1
ATOM 1771 N N . GLY A 1 240 ? 17.650 21.431 10.819 1.00 14.63 241 GLY A N 1
ATOM 1772 C CA . GLY A 1 240 ? 18.634 20.384 10.573 1.00 15.61 241 GLY A CA 1
ATOM 1773 C C . GLY A 1 240 ? 17.964 19.097 10.030 1.00 14.87 241 GLY A C 1
ATOM 1774 O O . GLY A 1 240 ? 18.011 18.758 8.853 1.00 14.05 241 GLY A O 1
ATOM 1775 N N . THR A 1 241 ? 17.400 18.322 10.962 1.00 16.91 242 THR A N 1
ATOM 1776 C CA . THR A 1 241 ? 16.890 16.952 10.652 1.00 17.68 242 THR A CA 1
ATOM 1777 C C . THR A 1 241 ? 15.927 16.873 9.487 1.00 17.06 242 THR A C 1
ATOM 1778 O O . THR A 1 241 ? 16.081 16.088 8.532 1.00 16.26 242 THR A O 1
ATOM 1782 N N . ASP A 1 242 ? 14.959 17.809 9.368 1.00 16.58 243 ASP A N 1
ATOM 1783 C CA . ASP A 1 242 ? 13.997 17.769 8.287 1.00 17.82 243 ASP A CA 1
ATOM 1784 C C . ASP A 1 242 ? 14.677 17.964 6.958 1.00 16.25 243 ASP A C 1
ATOM 1785 O O . ASP A 1 242 ? 14.083 17.606 5.946 1.00 17.11 243 ASP A O 1
ATOM 1790 N N . ILE A 1 243 ? 15.834 18.695 6.942 1.00 16.18 244 ILE A N 1
ATOM 1791 C CA . ILE A 1 243 ? 16.468 18.853 5.632 1.00 12.97 244 ILE A CA 1
ATOM 1792 C C . ILE A 1 243 ? 17.403 17.666 5.391 1.00 15.29 244 ILE A C 1
ATOM 1793 O O . ILE A 1 243 ? 17.384 17.032 4.342 1.00 15.47 244 ILE A O 1
ATOM 1798 N N . PHE A 1 244 ? 18.351 17.419 6.303 1.00 14.98 245 PHE A N 1
ATOM 1799 C CA . PHE A 1 244 ? 19.412 16.424 5.950 1.00 17.94 245 PHE A CA 1
ATOM 1800 C C . PHE A 1 244 ? 19.021 14.982 6.232 1.00 20.66 245 PHE A C 1
ATOM 1801 O O . PHE A 1 244 ? 19.715 13.998 5.937 1.00 19.32 245 PHE A O 1
ATOM 1809 N N . GLY A 1 245 ? 17.939 14.867 6.981 1.00 23.60 246 GLY A N 1
ATOM 1810 C CA . GLY A 1 245 ? 17.186 13.692 7.224 1.00 31.86 246 GLY A CA 1
ATOM 1811 C C . GLY A 1 245 ? 17.882 12.472 7.719 1.00 38.67 246 GLY A C 1
ATOM 1812 O O . GLY A 1 245 ? 18.151 12.402 8.936 1.00 41.49 246 GLY A O 1
#

InterPro domains:
  IPR001608 Alanine racemase, N-terminal [PF01168] (57-249)
  IPR011078 Pyridoxal phosphate homeostasis protein [MF_02087] (19-247)
  IPR011078 Pyridoxal phosphate homeostasis protein [PIRSF004848] (7-250)
  IPR011078 Pyridoxal phosphate homeostasis protein [PS01211] (88-102)
  IPR011078 Pyridoxal phosphate homeostasis protein [PTHR10146] (10-252)
  IPR011078 Pyridoxal phosphate homeostasis protein [TIGR00044] (1-248)
  IPR029066 PLP-binding barrel [G3DSA:3.20.20.10] (2-257)
  IPR029066 PLP-binding barrel [SSF51419] (6-246)

Solvent-accessible surface area: 11396 Å² total

Sequence (225 aa):
TGITYDEDRKTQLIAQYESVREVVNAEAKNVKILLLVVSKLKPASDIQILYDHGVREFGENYVQELIEKAKLLPDDIKWHFIGGLQTNKCKDLAKVPNLYSVETIDSLKKAKKLNESRAKFQPDCNPILCNVQINTSHEDQKSGLNNEAEIFEVIDFFLSEECKYIKLNGLTIGSWNRDFATLVEWKKKIDAKFGTSLKLSGSADFREAIRQGTAEVRIGTDIFG

B-factor: mean 25.36, std 10.21, range [4.91, 66.71]

Nearest PDB structures (foldseek):
  1ct5-assembly1_A  TM=1.004E+00  e=1.917E-44  Saccharomyces cerevisiae
  1b54-assembly1_A  TM=9.960E-01  e=4.063E-40  Saccharomyces cerevisiae
  3sy1-assembly1_A  TM=8.588E-01  e=1.667E-13  Escherichia coli K-12
  5nlc-assembly2_B  TM=8.547E-01  e=7.101E-13  Synechococcus elongatus PCC 7942 = FACHB-805
  5nm8-assembly2_B  TM=8.375E-01  e=3.212E-12  Synechococcus elongatus PCC 7942 = FACHB-805